Protein AF-A0A061RAR8-F1 (afdb_monomer)

Radius of gyration: 24.29 Å; Cα contacts (8 Å, |Δi|>4): 239; chains: 1; bounding box: 62×49×56 Å

Nearest PDB structures (foldseek):
  2po5-assembly1_B  TM=9.443E-01  e=1.224E-14  Homo sapiens
  7ctc-assembly1_D  TM=9.453E-01  e=2.659E-14  Homo sapiens
  3aqi-assembly1_B  TM=9.431E-01  e=3.674E-14  Homo sapiens
  4klc-assembly1_B  TM=9.444E-01  e=5.075E-14  Homo sapiens
  2po7-assembly1_B  TM=9.442E-01  e=8.512E-14  Homo sapiens

InterPro domains:
  IPR001015 Ferrochelatase [PF00762] (1-152)
  IPR001015 Ferrochelatase [PTHR11108] (1-175)
  IPR001015 Ferrochelatase [TIGR00109] (1-153)
  IPR019772 Ferrochelatase, active site [PS00534] (20-39)
  IPR033644 Ferrochelatase, C-terminal [cd00419] (1-137)

Mean predicted aligned error: 13.71 Å

Secondary structure (DSSP, 8-state):
-HHHHHHHHTTSSSGGG-EEEEEEE--BHHHHHTT--THHHHHHHHHHHHHHHHHHTT----EEEEEE---SSS-B-SSBHHHHHHHHHHTT--EEEEEE-S-SS--HIIIIIIIIIIHHHHHHTT--EEEEPPP-TT-HHHHHHHHHHHHHHHHHHHHHHTTTT-SS----HHHHHHH--TTS-SPPPS--S----SS-HHHHHHHHHHHHHHHHHHHHHHHHHS--HHHHS--

Sequence (235 aa):
MADLIEKELRKFAVPEHVELFFSAHGVPKSYVDQAGDPYKEEMESCVELIMDEVRRRGIQNHHTLAYQSRVGPVEWLKPYTDDSIRQLGATGTKSLLAIPISFVSEHIETLEEIDCEYRELAEESGITNWGRVPALNTNPVFIDDLAQAVIDALPYVGTIAISERSLVPMGDIESLMETYDRERLALPSPYNDGWKWGWTKSAELWNGRIAMVAIMVILTLEVITGQGALNSLRL

Solvent-accessible surface area (backbone atoms only — not comparable to full-atom values): 13607 Å² total; per-residue (Å²): 110,51,69,49,48,55,59,51,42,66,72,46,96,59,48,79,66,29,37,40,35,36,39,27,73,44,49,55,36,58,44,43,78,72,69,63,47,59,64,65,63,53,50,54,50,52,53,49,58,42,48,51,54,34,42,75,74,72,49,83,52,56,72,47,75,25,20,30,90,81,72,81,93,66,65,54,42,75,51,39,38,71,63,48,42,42,50,41,18,73,75,63,42,42,28,41,36,37,33,62,67,70,51,55,53,80,47,67,65,52,67,41,45,46,64,42,55,48,42,52,50,25,46,77,28,56,23,78,39,80,48,66,40,77,45,55,62,85,39,65,69,60,54,50,49,53,54,48,54,52,60,70,42,44,69,59,52,56,60,58,44,69,59,92,69,53,92,64,81,86,71,57,64,67,61,57,52,67,66,60,53,84,86,59,89,58,82,75,65,94,64,79,66,69,91,48,92,64,101,39,75,58,31,53,52,52,51,50,50,53,50,52,52,51,50,52,50,51,55,51,48,24,69,74,67,72,52,55,68,73,74,72,56,84,123

Structure (mmCIF, N/CA/C/O backbone):
data_AF-A0A061RAR8-F1
#
_entry.id   AF-A0A061RAR8-F1
#
loop_
_atom_site.group_PDB
_atom_site.id
_atom_site.type_symbol
_atom_site.label_atom_id
_atom_site.label_alt_id
_atom_site.label_comp_id
_atom_site.label_asym_id
_atom_site.label_entity_id
_atom_site.label_seq_id
_atom_site.pdbx_PDB_ins_code
_atom_site.Cartn_x
_atom_site.Cartn_y
_atom_site.Cartn_z
_atom_site.occupancy
_atom_site.B_iso_or_equiv
_atom_site.auth_seq_id
_atom_site.auth_comp_id
_atom_site.auth_asym_id
_atom_site.auth_atom_id
_atom_site.pdbx_PDB_model_num
ATOM 1 N N . MET A 1 1 ? -2.510 -6.846 -7.727 1.00 95.44 1 MET A N 1
ATOM 2 C CA . MET A 1 1 ? -2.837 -6.218 -6.420 1.00 95.44 1 MET A CA 1
ATOM 3 C C . MET A 1 1 ? -4.268 -6.513 -5.965 1.00 95.44 1 MET A C 1
ATOM 5 O O . MET A 1 1 ? -4.427 -7.020 -4.862 1.00 95.44 1 MET A O 1
ATOM 9 N N . ALA A 1 2 ? -5.298 -6.272 -6.788 1.00 97.56 2 ALA A N 1
ATOM 10 C CA . ALA A 1 2 ? -6.700 -6.508 -6.405 1.00 97.56 2 ALA A CA 1
ATOM 11 C C . ALA A 1 2 ? -6.990 -7.927 -5.867 1.00 97.56 2 ALA A C 1
ATOM 13 O O . ALA A 1 2 ? -7.689 -8.060 -4.868 1.00 97.56 2 ALA A O 1
ATOM 14 N N . ASP A 1 3 ? -6.383 -8.973 -6.446 1.00 97.38 3 ASP A N 1
ATOM 15 C CA . ASP A 1 3 ? -6.504 -10.350 -5.930 1.00 97.38 3 ASP A CA 1
ATOM 16 C C . ASP A 1 3 ? -6.008 -10.495 -4.485 1.00 97.38 3 ASP A C 1
ATOM 18 O O . ASP A 1 3 ? -6.604 -11.211 -3.680 1.00 97.38 3 ASP A O 1
ATOM 22 N N . LEU A 1 4 ? -4.903 -9.821 -4.149 1.00 98.19 4 LEU A N 1
ATOM 23 C CA . LEU A 1 4 ? -4.319 -9.868 -2.811 1.00 98.19 4 LEU A CA 1
ATOM 24 C C . LEU A 1 4 ? -5.187 -9.090 -1.820 1.00 98.19 4 LEU A C 1
ATOM 26 O O . LEU A 1 4 ? -5.434 -9.591 -0.726 1.00 98.19 4 LEU A O 1
ATOM 30 N N . ILE A 1 5 ? -5.705 -7.925 -2.226 1.00 98.50 5 ILE A N 1
ATOM 31 C CA . ILE A 1 5 ? -6.667 -7.149 -1.431 1.00 98.50 5 ILE A CA 1
ATOM 32 C C . ILE A 1 5 ? -7.884 -8.013 -1.107 1.00 98.50 5 ILE A C 1
ATOM 34 O O . ILE A 1 5 ? -8.209 -8.195 0.060 1.00 98.50 5 ILE A O 1
ATOM 38 N N . GLU A 1 6 ? -8.522 -8.605 -2.117 1.00 98.19 6 GLU A N 1
ATOM 39 C CA . GLU A 1 6 ? -9.707 -9.444 -1.929 1.00 98.19 6 GLU A CA 1
ATOM 40 C C . GLU A 1 6 ? -9.429 -10.646 -1.014 1.00 98.19 6 GLU A C 1
ATOM 42 O O . GLU A 1 6 ? -10.232 -10.967 -0.131 1.00 98.19 6 GLU A O 1
ATOM 47 N N . LYS A 1 7 ? -8.281 -11.306 -1.195 1.00 98.19 7 LYS A N 1
ATOM 48 C CA . LYS A 1 7 ? -7.869 -12.449 -0.374 1.00 98.19 7 LYS A CA 1
ATOM 49 C C . LYS A 1 7 ? -7.709 -12.074 1.099 1.00 98.19 7 LYS A C 1
ATOM 51 O O . LYS A 1 7 ? -8.167 -12.822 1.962 1.00 98.19 7 LYS A O 1
ATOM 56 N N . GLU A 1 8 ? -7.040 -10.963 1.389 1.00 98.50 8 GLU A N 1
ATOM 57 C CA . GLU A 1 8 ? -6.784 -10.523 2.764 1.00 98.50 8 GLU A CA 1
ATOM 58 C C . GLU A 1 8 ? -8.035 -9.922 3.411 1.00 98.50 8 GLU A C 1
ATOM 60 O O . GLU A 1 8 ? -8.325 -10.200 4.573 1.00 98.50 8 GLU A O 1
ATOM 65 N N . LEU A 1 9 ? -8.849 -9.206 2.635 1.00 98.19 9 LEU A N 1
ATOM 66 C CA . LEU A 1 9 ? -10.117 -8.636 3.080 1.00 98.19 9 LEU A CA 1
ATOM 67 C C . LEU A 1 9 ? -11.092 -9.714 3.586 1.00 98.19 9 LEU A C 1
ATOM 69 O O . LEU A 1 9 ? -11.745 -9.534 4.612 1.00 98.19 9 LEU A O 1
ATOM 73 N N . ARG A 1 10 ? -11.132 -10.883 2.931 1.00 97.50 10 ARG A N 1
ATOM 74 C CA . ARG A 1 10 ? -11.960 -12.037 3.340 1.00 97.50 10 ARG A CA 1
ATOM 75 C C . ARG A 1 10 ? -11.572 -12.645 4.693 1.00 97.50 10 ARG A C 1
ATOM 77 O O . ARG A 1 10 ? -12.331 -13.458 5.216 1.00 97.50 10 ARG A O 1
ATOM 84 N N . LYS A 1 11 ? -10.408 -12.299 5.255 1.00 98.06 11 LYS A N 1
ATOM 85 C CA . LYS A 1 11 ? -9.992 -12.767 6.589 1.00 98.06 11 LYS A CA 1
ATOM 86 C C . LYS A 1 11 ? -10.661 -11.987 7.722 1.00 98.06 11 LYS A C 1
ATOM 88 O O . LYS A 1 11 ? -10.662 -12.462 8.855 1.00 98.06 11 LYS A O 1
ATOM 93 N N . PHE A 1 12 ? -11.226 -10.814 7.435 1.00 98.19 12 PHE A N 1
ATOM 94 C CA . PHE A 1 12 ? -11.965 -10.029 8.418 1.00 98.19 12 PHE A CA 1
ATOM 95 C C . PHE A 1 12 ? -13.356 -10.624 8.655 1.00 98.19 12 PHE A C 1
ATOM 97 O O . PHE A 1 12 ? -13.987 -11.151 7.744 1.00 98.19 12 PHE A O 1
ATOM 104 N N . ALA A 1 13 ? -13.859 -10.504 9.886 1.00 96.94 13 ALA A N 1
ATOM 105 C CA . ALA A 1 13 ? -15.188 -11.002 10.245 1.00 96.94 13 ALA A CA 1
ATOM 106 C C . ALA A 1 13 ? -16.329 -10.220 9.568 1.00 96.94 13 ALA A C 1
ATOM 108 O O . ALA A 1 13 ? -17.380 -10.792 9.294 1.00 96.94 13 ALA A O 1
ATOM 109 N N . VAL A 1 14 ? -16.113 -8.925 9.309 1.00 96.44 14 VAL A N 1
ATOM 110 C CA . VAL A 1 14 ? -17.065 -8.021 8.641 1.00 96.44 14 VAL A CA 1
ATOM 111 C C . VAL A 1 14 ? -16.322 -7.270 7.525 1.00 96.44 14 VAL A C 1
ATOM 113 O O . VAL A 1 14 ? -15.923 -6.118 7.728 1.00 96.44 14 VAL A O 1
ATOM 116 N N . PRO A 1 15 ? -16.027 -7.938 6.390 1.00 96.88 15 PRO A N 1
ATOM 117 C CA . PRO A 1 15 ? -15.224 -7.385 5.296 1.00 96.88 15 PRO A CA 1
ATOM 118 C C . PRO A 1 15 ? -15.719 -6.035 4.767 1.00 96.88 15 PRO A C 1
ATOM 120 O O . PRO A 1 15 ? -14.915 -5.177 4.433 1.00 96.88 15 PRO A O 1
ATOM 123 N N . GLU A 1 16 ? -17.028 -5.811 4.728 1.00 96.00 16 GLU A N 1
ATOM 124 C CA . GLU A 1 16 ? -17.681 -4.607 4.205 1.00 96.00 16 GLU A CA 1
ATOM 125 C C . GLU A 1 16 ? -17.406 -3.327 5.014 1.00 96.00 16 GLU A C 1
ATOM 127 O O . GLU A 1 16 ? -17.602 -2.228 4.504 1.00 96.00 16 GLU A O 1
ATOM 132 N N . HIS A 1 17 ? -16.948 -3.452 6.265 1.00 95.75 17 HIS A N 1
ATOM 133 C CA . HIS A 1 17 ? -16.648 -2.321 7.155 1.00 95.75 17 HIS A CA 1
ATOM 134 C C . HIS A 1 17 ? -15.144 -2.041 7.297 1.00 95.75 17 HIS A C 1
ATOM 136 O O . HIS A 1 17 ? -14.737 -1.273 8.169 1.00 95.75 17 HIS A O 1
ATOM 142 N N . VAL A 1 18 ? -14.305 -2.700 6.498 1.00 98.62 18 VAL A N 1
ATOM 143 C CA . VAL A 1 18 ? -12.849 -2.526 6.543 1.00 98.62 18 VAL A CA 1
ATOM 144 C C . VAL A 1 18 ? -12.440 -1.304 5.724 1.00 98.62 18 VAL A C 1
ATOM 146 O O . VAL A 1 18 ? -12.845 -1.169 4.571 1.00 98.62 18 VAL A O 1
ATOM 149 N N . GLU A 1 19 ? -11.602 -0.444 6.295 1.00 98.62 19 GLU A N 1
ATOM 150 C CA . GLU A 1 19 ? -10.934 0.633 5.563 1.00 98.62 19 GLU A CA 1
ATOM 151 C C . GLU A 1 19 ? -9.752 0.064 4.766 1.00 98.62 19 GLU A C 1
ATOM 153 O O . GLU A 1 19 ? -8.873 -0.592 5.338 1.00 98.62 19 GLU A O 1
ATOM 158 N N . LEU A 1 20 ? -9.716 0.308 3.452 1.00 98.81 20 LEU A N 1
ATOM 159 C CA . LEU A 1 20 ? -8.573 -0.037 2.604 1.00 98.81 20 LEU A CA 1
ATOM 160 C C . LEU A 1 20 ? -7.540 1.091 2.665 1.00 98.81 20 LEU A C 1
ATOM 162 O O . LEU A 1 20 ? -7.715 2.152 2.070 1.00 98.81 20 LEU A O 1
ATOM 166 N N . PHE A 1 21 ? -6.455 0.870 3.393 1.00 98.81 21 PHE A N 1
ATOM 167 C CA . PHE A 1 21 ? -5.475 1.907 3.686 1.00 98.81 21 PHE A CA 1
ATOM 168 C C . PHE A 1 21 ? -4.203 1.727 2.853 1.00 98.81 21 PHE A C 1
ATOM 170 O O . PHE A 1 21 ? -3.328 0.931 3.191 1.00 98.81 21 PHE A O 1
ATOM 177 N N . PHE A 1 22 ? -4.088 2.460 1.752 1.00 98.81 22 PHE A N 1
ATOM 178 C CA . PHE A 1 22 ? -2.898 2.469 0.908 1.00 98.81 22 PHE A CA 1
ATOM 179 C C . PHE A 1 22 ? -1.793 3.305 1.558 1.00 98.81 22 PHE A C 1
ATOM 181 O O . PHE A 1 22 ? -1.973 4.498 1.801 1.00 98.81 22 PHE A O 1
ATOM 188 N N . SER A 1 23 ? -0.641 2.679 1.802 1.00 98.19 23 SER A N 1
ATOM 189 C CA . SER A 1 23 ? 0.555 3.340 2.326 1.00 98.19 23 SER A CA 1
ATOM 190 C C . SER A 1 23 ? 1.641 3.367 1.253 1.00 98.19 23 SER A C 1
ATOM 192 O O . SER A 1 23 ? 2.076 2.316 0.766 1.00 98.19 23 SER A O 1
ATOM 194 N N . ALA A 1 24 ? 2.048 4.571 0.858 1.00 98.06 24 ALA A N 1
ATOM 195 C CA . ALA A 1 24 ? 3.127 4.822 -0.092 1.00 98.06 24 ALA A CA 1
ATOM 196 C C . ALA A 1 24 ? 4.283 5.547 0.606 1.00 98.06 24 ALA A C 1
ATOM 198 O O . ALA A 1 24 ? 4.050 6.387 1.468 1.00 98.06 24 ALA A O 1
ATOM 199 N N . HIS A 1 25 ? 5.533 5.280 0.242 1.00 97.44 25 HIS A N 1
ATOM 200 C CA . HIS A 1 25 ? 6.663 6.022 0.803 1.00 97.44 25 HIS A CA 1
ATOM 201 C C . HIS A 1 25 ? 6.554 7.516 0.466 1.00 97.44 25 HIS A C 1
ATOM 203 O O . HIS A 1 25 ? 6.312 7.907 -0.675 1.00 97.44 25 HIS A O 1
ATOM 209 N N . GLY A 1 26 ? 6.715 8.382 1.462 1.00 95.25 26 GLY A N 1
ATOM 210 C CA . GLY A 1 26 ? 6.647 9.819 1.241 1.00 95.25 26 GLY A CA 1
ATOM 211 C C . GLY A 1 26 ? 7.813 10.338 0.401 1.00 95.25 26 GLY A C 1
ATOM 212 O O . GLY A 1 26 ? 8.874 9.733 0.301 1.00 95.25 26 GLY A O 1
ATOM 213 N N . VAL A 1 27 ? 7.648 11.518 -0.181 1.00 94.94 27 VAL A N 1
ATOM 214 C CA . VAL A 1 27 ? 8.762 12.279 -0.759 1.00 94.94 27 VAL A CA 1
ATOM 215 C C . VAL A 1 27 ? 8.732 13.700 -0.206 1.00 94.94 27 VAL A C 1
ATOM 217 O O . VAL A 1 27 ? 7.652 14.186 0.159 1.00 94.94 27 VAL A O 1
ATOM 220 N N . PRO A 1 28 ? 9.878 14.399 -0.118 1.00 94.69 28 PRO A N 1
ATOM 221 C CA . PRO A 1 28 ? 9.885 15.820 0.195 1.00 94.69 28 PRO A CA 1
ATOM 222 C C . PRO A 1 28 ? 8.947 16.583 -0.742 1.00 94.69 28 PRO A C 1
ATOM 224 O O . PRO A 1 28 ? 8.996 16.419 -1.962 1.00 94.69 28 PRO A O 1
ATOM 227 N N . LYS A 1 29 ? 8.111 17.461 -0.183 1.00 92.75 29 LYS A N 1
ATOM 228 C CA . LYS A 1 29 ? 7.110 18.217 -0.951 1.00 92.75 29 LYS A CA 1
ATOM 229 C C . LYS A 1 29 ? 7.739 19.048 -2.074 1.00 92.75 29 LYS A C 1
ATOM 231 O O . LYS A 1 29 ? 7.136 19.230 -3.127 1.00 92.75 29 LYS A O 1
ATOM 236 N N . SER A 1 30 ? 8.969 19.518 -1.872 1.00 89.69 30 SER A N 1
ATOM 237 C CA . SER A 1 30 ? 9.720 20.268 -2.879 1.00 89.69 30 SER A CA 1
ATOM 238 C C . SER A 1 30 ? 10.012 19.468 -4.151 1.00 89.69 30 SER A C 1
ATOM 240 O O . SER A 1 30 ? 10.124 20.080 -5.210 1.00 89.69 30 SER A O 1
ATOM 242 N N . TYR A 1 31 ? 10.114 18.136 -4.092 1.00 89.31 31 TYR A N 1
ATOM 243 C CA . TYR A 1 31 ? 10.366 17.319 -5.286 1.00 89.31 31 TYR A CA 1
ATOM 244 C C . TYR A 1 31 ? 9.163 17.361 -6.229 1.00 89.31 31 TYR A C 1
ATOM 246 O O . TYR A 1 31 ? 9.317 17.590 -7.424 1.00 89.31 31 TYR A O 1
ATOM 254 N N . VAL A 1 32 ? 7.958 17.275 -5.672 1.00 88.69 32 VAL A N 1
ATOM 255 C CA . VAL A 1 32 ? 6.720 17.382 -6.448 1.00 88.69 32 VAL A CA 1
ATOM 256 C C . VAL A 1 32 ? 6.507 18.824 -6.918 1.00 88.69 32 VAL A C 1
ATOM 258 O O . VAL A 1 32 ? 6.423 19.085 -8.114 1.00 88.69 32 VAL A O 1
ATOM 261 N N . ASP A 1 33 ? 6.495 19.789 -5.994 1.00 85.00 33 ASP A N 1
ATOM 262 C CA . ASP A 1 33 ? 6.077 21.161 -6.311 1.00 85.00 33 ASP A CA 1
ATOM 263 C C . ASP A 1 33 ? 7.096 21.944 -7.158 1.00 85.00 33 ASP A C 1
ATOM 265 O O . ASP A 1 33 ? 6.711 22.800 -7.953 1.00 85.00 33 ASP A O 1
ATOM 269 N N . GLN A 1 34 ? 8.398 21.728 -6.933 1.00 80.94 34 GLN A N 1
ATOM 270 C CA . GLN A 1 34 ? 9.462 22.548 -7.534 1.00 80.94 34 GLN A CA 1
ATOM 271 C C . GLN A 1 34 ? 10.218 21.802 -8.628 1.00 80.94 34 GLN A C 1
ATOM 273 O O . GLN A 1 34 ? 10.589 22.416 -9.627 1.00 80.94 34 GLN A O 1
ATOM 278 N N . ALA A 1 35 ? 10.468 20.503 -8.436 1.00 77.06 35 ALA A N 1
ATOM 279 C CA . ALA A 1 35 ? 11.181 19.688 -9.416 1.00 77.06 35 ALA A CA 1
ATOM 280 C C . ALA A 1 35 ? 10.244 18.997 -10.423 1.00 77.06 35 ALA A C 1
ATOM 282 O O . ALA A 1 35 ? 10.733 18.490 -11.430 1.00 77.06 35 ALA A O 1
ATOM 283 N N . GLY A 1 36 ? 8.923 19.035 -10.198 1.00 85.75 36 GLY A N 1
ATOM 284 C CA . GLY A 1 36 ? 7.932 18.456 -11.106 1.00 85.75 36 GLY A CA 1
ATOM 285 C C . GLY A 1 36 ? 7.934 16.929 -11.104 1.00 85.75 36 GLY A C 1
ATOM 286 O O . GLY A 1 36 ? 7.680 16.321 -12.140 1.00 85.75 36 GLY A O 1
ATOM 287 N N . ASP A 1 37 ? 8.275 16.315 -9.970 1.00 90.69 37 ASP A N 1
ATOM 288 C CA . ASP A 1 37 ? 8.275 14.862 -9.815 1.00 90.69 37 ASP A CA 1
ATOM 289 C C . ASP A 1 37 ? 6.842 14.296 -9.969 1.00 90.69 37 ASP A C 1
ATOM 291 O O . ASP A 1 37 ? 5.947 14.712 -9.220 1.00 90.69 37 ASP A O 1
ATOM 295 N N . PRO A 1 38 ? 6.597 13.362 -10.914 1.00 92.06 38 PRO A N 1
ATOM 296 C CA . PRO A 1 38 ? 5.264 12.825 -11.192 1.00 92.06 38 PRO A CA 1
ATOM 297 C C . PRO A 1 38 ? 4.774 11.826 -10.134 1.00 92.06 38 PRO A C 1
ATOM 299 O O . PRO A 1 38 ? 3.619 11.402 -10.193 1.00 92.06 38 PRO A O 1
ATOM 302 N N . TYR A 1 39 ? 5.609 11.461 -9.152 1.00 92.62 39 TYR A N 1
ATOM 303 C CA . TYR A 1 39 ? 5.341 10.399 -8.179 1.00 92.62 39 TYR A CA 1
ATOM 304 C C . TYR A 1 39 ? 3.952 10.474 -7.540 1.00 92.62 39 TYR A C 1
ATOM 306 O O . TYR A 1 39 ? 3.261 9.464 -7.423 1.00 92.62 39 TYR A O 1
ATOM 314 N N . LYS A 1 40 ? 3.516 11.676 -7.140 1.00 93.81 40 LYS A N 1
ATOM 315 C CA . LYS A 1 40 ? 2.199 11.867 -6.518 1.00 93.81 40 LYS A CA 1
ATOM 316 C C . LYS A 1 40 ? 1.069 11.458 -7.468 1.00 93.81 40 LYS A C 1
ATOM 318 O O . LYS A 1 40 ? 0.192 10.695 -7.072 1.00 93.81 40 LYS A O 1
ATOM 323 N N . GLU A 1 41 ? 1.099 11.975 -8.693 1.00 93.69 41 GLU A N 1
ATOM 324 C CA . GLU A 1 41 ? 0.052 11.757 -9.696 1.00 93.69 41 GLU A CA 1
ATOM 325 C C . GLU A 1 41 ? 0.017 10.293 -10.148 1.00 93.69 41 GLU A C 1
ATOM 327 O O . GLU A 1 41 ? -1.060 9.707 -10.282 1.00 93.69 41 GLU A O 1
ATOM 332 N N . GLU A 1 42 ? 1.188 9.674 -10.323 1.00 95.75 42 GLU A N 1
ATOM 333 C CA . GLU A 1 42 ? 1.307 8.254 -10.665 1.00 95.75 42 GLU A CA 1
ATOM 334 C C . GLU A 1 42 ? 0.788 7.353 -9.541 1.00 95.75 42 GLU A C 1
ATOM 336 O O . GLU A 1 42 ? 0.090 6.374 -9.812 1.00 95.75 42 GLU A O 1
ATOM 341 N N . MET A 1 43 ? 1.059 7.699 -8.278 1.00 96.94 43 MET A N 1
ATOM 342 C CA . MET A 1 43 ? 0.572 6.927 -7.137 1.00 96.94 43 MET A CA 1
ATOM 343 C C . MET A 1 43 ? -0.949 7.026 -6.987 1.00 96.94 43 MET A C 1
ATOM 345 O O . MET A 1 43 ? -1.616 6.005 -6.825 1.00 96.94 43 MET A O 1
ATOM 349 N N . GLU A 1 44 ? -1.510 8.234 -7.097 1.00 97.31 44 GLU A N 1
ATOM 350 C CA . GLU A 1 44 ? -2.963 8.453 -7.077 1.00 97.31 44 GLU A CA 1
ATOM 351 C C . GLU A 1 44 ? -3.652 7.705 -8.230 1.00 97.31 44 GLU A C 1
ATOM 353 O O . GLU A 1 44 ? -4.662 7.032 -8.018 1.00 97.31 44 GLU A O 1
ATOM 358 N N . SER A 1 45 ? -3.060 7.737 -9.429 1.00 98.00 45 SER A N 1
ATOM 359 C CA . SER A 1 45 ? -3.567 7.004 -10.596 1.00 98.00 45 SER A CA 1
ATOM 360 C C . SER A 1 45 ? -3.500 5.486 -10.402 1.00 98.00 45 SER A C 1
ATOM 362 O O . SER A 1 45 ? -4.452 4.778 -10.727 1.00 98.00 45 SER A O 1
ATOM 364 N N . CYS A 1 46 ? -2.399 4.971 -9.847 1.00 97.75 46 CYS A N 1
ATOM 365 C CA . CYS A 1 46 ? -2.224 3.547 -9.562 1.00 97.75 46 CYS A CA 1
ATOM 366 C C . CYS A 1 46 ? -3.268 3.041 -8.556 1.00 97.75 46 CYS A C 1
ATOM 368 O O . CYS A 1 46 ? -3.922 2.023 -8.799 1.00 97.75 46 CYS A O 1
ATOM 370 N N . VAL A 1 47 ? -3.468 3.777 -7.456 1.00 98.50 47 VAL A N 1
ATOM 371 C CA . VAL A 1 47 ? -4.487 3.452 -6.448 1.00 98.50 47 VAL A CA 1
ATOM 372 C C . VAL A 1 47 ? -5.874 3.437 -7.072 1.00 98.50 47 VAL A C 1
ATOM 374 O O . VAL A 1 47 ? -6.629 2.494 -6.831 1.00 98.50 47 VAL A O 1
ATOM 377 N N . GLU A 1 48 ? -6.201 4.418 -7.914 1.00 98.25 48 GLU A N 1
ATOM 378 C CA . GLU A 1 48 ? -7.540 4.477 -8.490 1.00 98.25 48 GLU A CA 1
ATOM 379 C C . GLU A 1 48 ? -7.798 3.355 -9.511 1.00 98.25 48 GLU A C 1
ATOM 381 O O . GLU A 1 48 ? -8.862 2.739 -9.494 1.00 98.25 48 GLU A O 1
ATOM 386 N N . LEU A 1 49 ? -6.798 2.969 -10.314 1.00 98.38 49 LEU A N 1
ATOM 387 C CA . LEU A 1 49 ? -6.897 1.796 -11.196 1.00 98.38 49 LEU A CA 1
ATOM 388 C C . LEU A 1 49 ? -7.106 0.489 -10.412 1.00 98.38 49 LEU A C 1
ATOM 390 O O . LEU A 1 49 ? -7.863 -0.391 -10.836 1.00 98.38 49 LEU A O 1
ATOM 394 N N . ILE A 1 50 ? -6.454 0.353 -9.255 1.00 98.31 50 ILE A N 1
ATOM 395 C CA . ILE A 1 50 ? -6.649 -0.798 -8.367 1.00 98.31 50 ILE A CA 1
ATOM 396 C C . ILE A 1 50 ? -8.059 -0.778 -7.778 1.00 98.31 50 ILE A C 1
ATOM 398 O O . ILE A 1 50 ? -8.730 -1.812 -7.770 1.00 98.31 50 ILE A O 1
ATOM 402 N N . MET A 1 51 ? -8.517 0.379 -7.304 1.00 98.56 51 MET A N 1
ATOM 403 C CA . MET A 1 51 ? -9.844 0.526 -6.716 1.00 98.56 51 MET A CA 1
ATOM 404 C C . MET A 1 51 ? -10.962 0.340 -7.743 1.00 98.56 51 MET A C 1
ATOM 406 O O . MET A 1 51 ? -11.986 -0.252 -7.405 1.00 98.56 51 MET A O 1
ATOM 410 N N . ASP A 1 52 ? -10.765 0.732 -9.000 1.00 98.44 52 ASP A N 1
ATOM 411 C CA . ASP A 1 52 ? -11.673 0.410 -10.102 1.00 98.44 52 ASP A CA 1
ATOM 412 C C . ASP A 1 52 ? -11.829 -1.102 -10.293 1.00 98.44 52 ASP A C 1
ATOM 414 O O . ASP A 1 52 ? -12.952 -1.606 -10.386 1.00 98.44 52 ASP A O 1
ATOM 418 N N . GLU A 1 53 ? -10.724 -1.850 -10.306 1.00 98.12 53 GLU A N 1
ATOM 419 C CA . GLU A 1 53 ? -10.762 -3.315 -10.379 1.00 98.12 53 GLU A CA 1
ATOM 420 C C . GLU A 1 53 ? -11.453 -3.930 -9.151 1.00 98.12 53 GLU A C 1
ATOM 422 O O . GLU A 1 53 ? -12.306 -4.808 -9.295 1.00 98.12 53 GLU A O 1
ATOM 427 N N . VAL A 1 54 ? -11.153 -3.441 -7.945 1.00 98.19 54 VAL A N 1
ATOM 428 C CA . VAL A 1 54 ? -11.800 -3.884 -6.696 1.00 98.19 54 VAL A CA 1
ATOM 429 C C . VAL A 1 54 ? -13.315 -3.622 -6.743 1.00 98.19 54 VAL A C 1
ATOM 431 O O . VAL A 1 54 ? -14.111 -4.520 -6.448 1.00 98.19 54 VAL A O 1
ATOM 434 N N . ARG A 1 55 ? -13.740 -2.443 -7.219 1.00 98.25 55 ARG A N 1
ATOM 435 C CA . ARG A 1 55 ? -15.158 -2.091 -7.405 1.00 98.25 55 ARG A CA 1
ATOM 436 C C . ARG A 1 55 ? -15.841 -2.974 -8.446 1.00 98.25 55 ARG A C 1
ATOM 438 O O . ARG A 1 55 ? -16.966 -3.416 -8.202 1.00 98.25 55 ARG A O 1
ATOM 445 N N . ARG A 1 56 ? -15.172 -3.300 -9.562 1.00 98.25 56 ARG A N 1
ATOM 446 C CA . ARG A 1 56 ? -15.698 -4.231 -10.583 1.00 98.25 56 ARG A CA 1
ATOM 447 C C . ARG A 1 56 ? -15.965 -5.633 -10.035 1.00 98.25 56 ARG A C 1
ATOM 449 O O . ARG A 1 56 ? -16.845 -6.319 -10.550 1.00 98.25 56 ARG A O 1
ATOM 456 N N . ARG A 1 57 ? -15.266 -6.036 -8.972 1.00 97.19 57 ARG A N 1
ATOM 457 C CA . ARG A 1 57 ? -15.480 -7.310 -8.261 1.00 97.19 57 ARG A CA 1
ATOM 458 C C . ARG A 1 57 ? -16.595 -7.256 -7.212 1.00 97.19 57 ARG A C 1
ATOM 460 O O . ARG A 1 57 ? -16.842 -8.249 -6.534 1.00 97.19 57 ARG A O 1
ATOM 467 N N . GLY A 1 58 ? -17.283 -6.121 -7.078 1.00 97.38 58 GLY A N 1
ATOM 468 C CA . GLY A 1 58 ? -18.385 -5.939 -6.132 1.00 97.38 58 GLY A CA 1
ATOM 469 C C . GLY A 1 58 ? -17.952 -5.527 -4.722 1.00 97.38 58 GLY A C 1
ATOM 470 O O . GLY A 1 58 ? -18.787 -5.505 -3.822 1.00 97.38 58 GLY A O 1
ATOM 471 N N . ILE A 1 59 ? -16.681 -5.171 -4.521 1.00 97.75 59 ILE A N 1
ATOM 472 C CA . ILE A 1 59 ? -16.152 -4.693 -3.239 1.00 97.75 59 ILE A CA 1
ATOM 473 C C . ILE A 1 59 ? -16.265 -3.163 -3.219 1.00 97.75 59 ILE A C 1
ATOM 475 O O . ILE A 1 59 ? -15.715 -2.490 -4.085 1.00 97.75 59 ILE A O 1
ATOM 479 N N . GLN A 1 60 ? -17.015 -2.611 -2.262 1.00 96.75 60 GLN A N 1
ATOM 480 C CA . GLN A 1 60 ? -17.365 -1.178 -2.198 1.00 96.75 60 GLN A CA 1
ATOM 481 C C . GLN A 1 60 ? -16.776 -0.476 -0.965 1.00 96.75 60 GLN A C 1
ATOM 483 O O . GLN A 1 60 ? -17.309 0.527 -0.498 1.00 96.75 60 GLN A O 1
ATOM 488 N N . ASN A 1 61 ? -15.697 -1.029 -0.414 1.00 98.12 61 ASN A N 1
ATOM 489 C CA . ASN A 1 61 ? -15.017 -0.483 0.751 1.00 98.12 61 ASN A CA 1
ATOM 490 C C . ASN A 1 61 ? -14.491 0.935 0.496 1.00 98.12 61 ASN A C 1
ATOM 492 O O . ASN A 1 61 ? -14.055 1.271 -0.610 1.00 98.12 61 ASN A O 1
ATOM 496 N N . HIS A 1 62 ? -14.493 1.743 1.554 1.00 97.94 62 HIS A N 1
ATOM 497 C CA . HIS A 1 62 ? -13.786 3.016 1.568 1.00 97.94 62 HIS A CA 1
ATOM 498 C C . HIS A 1 62 ? -12.274 2.786 1.484 1.00 97.94 62 HIS A C 1
ATOM 500 O O . HIS A 1 62 ? -11.769 1.724 1.866 1.00 97.94 62 HIS A O 1
ATOM 506 N N . HIS A 1 63 ? -11.571 3.772 0.931 1.00 98.50 63 HIS A N 1
ATOM 507 C CA . HIS A 1 63 ? -10.124 3.740 0.847 1.00 98.50 63 HIS A CA 1
ATOM 508 C C . HIS A 1 63 ? -9.505 5.091 1.195 1.00 98.50 63 HIS A C 1
ATOM 510 O O . HIS A 1 63 ? -10.081 6.146 0.919 1.00 98.50 63 HIS A O 1
ATOM 516 N N . THR A 1 64 ? -8.290 5.025 1.728 1.00 98.50 64 THR A N 1
ATOM 517 C CA . THR A 1 64 ? -7.439 6.167 2.057 1.00 98.50 64 THR A CA 1
ATOM 518 C C . THR A 1 64 ? -6.055 5.924 1.467 1.00 98.50 64 THR A C 1
ATOM 520 O O . THR A 1 64 ? -5.523 4.826 1.597 1.00 98.50 64 THR A O 1
ATOM 523 N N . LEU A 1 65 ? -5.460 6.939 0.836 1.00 98.69 65 LEU A N 1
ATOM 524 C CA . LEU A 1 65 ? -4.045 6.952 0.454 1.00 98.69 65 LEU A CA 1
ATOM 525 C C . LEU A 1 65 ? -3.291 7.899 1.386 1.00 98.69 65 LEU A C 1
ATOM 527 O O . LEU A 1 65 ? -3.671 9.064 1.509 1.00 98.69 65 LEU A O 1
ATOM 531 N N . ALA A 1 66 ? -2.223 7.407 2.009 1.00 98.44 66 ALA A N 1
ATOM 532 C CA . ALA A 1 66 ? -1.333 8.193 2.852 1.00 98.44 66 ALA A CA 1
ATOM 533 C C . ALA A 1 66 ? 0.144 7.877 2.588 1.00 98.44 66 ALA A C 1
ATOM 535 O O . ALA A 1 66 ? 0.491 6.871 1.962 1.00 98.44 66 ALA A O 1
ATOM 536 N N . TYR A 1 67 ? 1.003 8.781 3.056 1.00 98.12 67 TYR A N 1
ATOM 537 C CA . TYR A 1 67 ? 2.436 8.767 2.812 1.00 98.12 67 TYR A CA 1
ATOM 538 C C . TYR A 1 67 ? 3.233 8.536 4.104 1.00 98.12 67 TYR A C 1
ATOM 540 O O . TYR A 1 67 ? 3.075 9.273 5.084 1.00 98.12 67 TYR A O 1
ATOM 548 N N . GLN A 1 68 ? 4.095 7.519 4.086 1.00 95.06 68 GLN A N 1
ATOM 549 C CA . GLN A 1 68 ? 4.861 7.017 5.234 1.00 95.06 68 GLN A CA 1
ATOM 550 C C . GLN A 1 68 ? 6.332 7.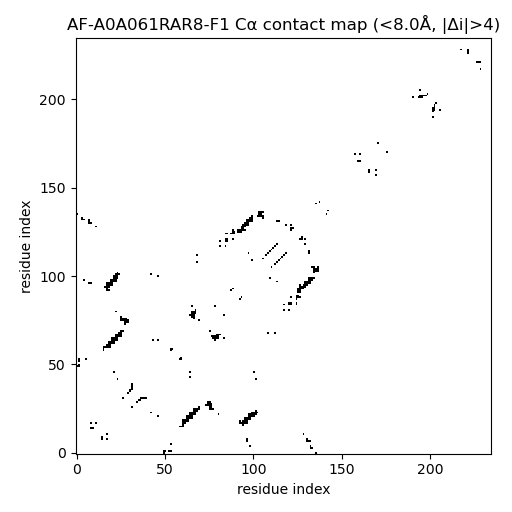473 5.233 1.00 95.06 68 GLN A C 1
ATOM 552 O O . GLN A 1 68 ? 6.766 8.199 4.333 1.00 95.06 68 GLN A O 1
ATOM 557 N N . SER A 1 69 ? 7.094 7.054 6.249 1.00 92.06 69 SER A N 1
ATOM 558 C CA . SER A 1 69 ? 8.561 7.154 6.316 1.00 92.06 69 SER A CA 1
ATOM 559 C C . SER A 1 69 ? 9.147 8.571 6.168 1.00 92.06 69 SER A C 1
ATOM 561 O O . SER A 1 69 ? 10.237 8.768 5.626 1.00 92.06 69 SER A O 1
ATOM 563 N N . ARG A 1 70 ? 8.448 9.600 6.671 1.00 91.69 70 ARG A N 1
ATOM 564 C CA . ARG A 1 70 ? 8.976 10.978 6.687 1.00 91.69 70 ARG A CA 1
ATOM 565 C C . ARG A 1 70 ? 10.186 11.098 7.619 1.00 91.69 70 ARG A C 1
ATOM 567 O O . ARG A 1 70 ? 10.125 10.698 8.780 1.00 91.69 70 ARG A O 1
ATOM 574 N N . VAL A 1 71 ? 11.261 11.731 7.147 1.00 88.38 71 VAL A N 1
ATOM 575 C CA . VAL A 1 71 ? 12.471 11.978 7.950 1.00 88.38 71 VAL A CA 1
ATOM 576 C C . VAL A 1 71 ? 12.936 13.431 7.895 1.00 88.38 71 VAL A C 1
ATOM 578 O O . VAL A 1 71 ? 12.848 14.117 6.874 1.00 88.38 71 VAL A O 1
ATOM 581 N N . GLY A 1 72 ? 13.490 13.899 9.012 1.00 91.06 72 GLY A N 1
ATOM 582 C CA . GLY A 1 72 ? 14.035 15.248 9.128 1.00 91.06 72 GLY A CA 1
ATOM 583 C C . GLY A 1 72 ? 12.971 16.356 9.192 1.00 91.06 72 GLY A C 1
ATOM 584 O O . GLY A 1 72 ? 11.777 16.086 9.285 1.00 91.06 72 GLY A O 1
ATOM 585 N N . PRO A 1 73 ? 13.403 17.628 9.188 1.00 90.44 73 PRO A N 1
ATOM 586 C CA . PRO A 1 73 ? 12.536 18.771 9.485 1.00 90.44 73 PRO A CA 1
ATOM 587 C C . PRO A 1 73 ? 11.814 19.359 8.261 1.00 90.44 73 PRO A C 1
ATOM 589 O O . PRO A 1 73 ? 11.105 20.354 8.398 1.00 90.44 73 PRO A O 1
ATOM 592 N N . VAL A 1 74 ? 12.045 18.822 7.060 1.00 92.56 74 VAL A N 1
ATOM 593 C CA . VAL A 1 74 ? 11.450 19.348 5.821 1.00 92.56 74 VAL A CA 1
ATOM 594 C C . VAL A 1 74 ? 9.979 18.954 5.710 1.00 92.56 74 VAL A C 1
ATOM 596 O O . VAL A 1 74 ? 9.541 18.004 6.351 1.00 92.56 74 VAL A O 1
ATOM 599 N N . GLU A 1 75 ? 9.198 19.673 4.904 1.00 93.81 75 GLU A N 1
ATOM 600 C CA . GLU A 1 75 ? 7.820 19.262 4.626 1.00 93.81 75 GLU A CA 1
ATOM 601 C C . GLU A 1 75 ? 7.800 18.101 3.625 1.00 93.81 75 GLU A C 1
ATOM 603 O O . GLU A 1 75 ? 8.453 18.149 2.579 1.00 93.81 75 GLU A O 1
ATOM 608 N N . TRP A 1 76 ? 7.024 17.071 3.950 1.00 96.94 76 TRP A N 1
ATOM 609 C CA . TRP A 1 76 ? 6.825 15.882 3.130 1.00 96.94 76 TRP A CA 1
ATOM 610 C C . TRP A 1 76 ? 5.430 15.883 2.511 1.00 96.94 76 TRP A C 1
ATOM 612 O O . TRP A 1 76 ? 4.543 16.643 2.915 1.00 96.94 76 TRP A O 1
ATOM 622 N N . LEU A 1 77 ? 5.245 15.031 1.508 1.00 95.06 77 LEU A N 1
ATOM 623 C CA . LEU A 1 77 ? 3.956 14.817 0.874 1.00 95.06 77 LEU A CA 1
ATOM 624 C C . LEU A 1 77 ? 2.914 14.321 1.895 1.00 95.06 77 LEU A C 1
ATOM 626 O O . LEU A 1 77 ? 3.212 13.511 2.769 1.00 95.06 77 LEU A O 1
ATOM 630 N N . LYS A 1 78 ? 1.699 14.860 1.790 1.00 96.00 78 LYS A N 1
ATOM 631 C CA . LYS A 1 78 ? 0.562 14.619 2.689 1.00 96.00 78 LYS A CA 1
ATOM 632 C C . LYS A 1 78 ? -0.568 13.917 1.926 1.00 96.00 78 LYS A C 1
ATOM 634 O O . LYS A 1 78 ? -0.664 14.126 0.716 1.00 96.00 78 LYS A O 1
ATOM 639 N N . PRO A 1 79 ? -1.458 13.180 2.615 1.00 97.69 79 PRO A N 1
ATOM 640 C CA . PRO A 1 79 ? -1.562 13.050 4.076 1.00 97.69 79 PRO A CA 1
ATOM 641 C C . PRO A 1 79 ? -0.526 12.085 4.666 1.00 97.69 79 PRO A C 1
ATOM 643 O O . PRO A 1 79 ? -0.055 11.193 3.975 1.00 97.69 79 PRO A O 1
ATOM 646 N N . TYR A 1 80 ? -0.146 12.275 5.932 1.00 97.81 80 TYR A N 1
ATOM 647 C CA . TYR A 1 80 ? 0.831 11.411 6.603 1.00 97.81 80 TYR A CA 1
ATOM 648 C C . TYR A 1 80 ? 0.165 10.148 7.147 1.00 97.81 80 TYR A C 1
ATOM 650 O O . TYR A 1 80 ? -0.956 10.225 7.661 1.00 97.81 80 TYR A O 1
ATOM 658 N N . THR A 1 81 ? 0.836 9.000 7.040 1.00 97.81 81 THR A N 1
ATOM 659 C CA . THR A 1 81 ? 0.271 7.706 7.455 1.00 97.81 81 THR A CA 1
ATOM 660 C C . THR A 1 81 ? -0.127 7.693 8.928 1.00 97.81 81 THR A C 1
ATOM 662 O O . THR A 1 81 ? -1.263 7.348 9.253 1.00 97.81 81 THR A O 1
ATOM 665 N N . ASP A 1 82 ? 0.749 8.162 9.813 1.00 97.06 82 ASP A N 1
ATOM 666 C CA . ASP A 1 82 ? 0.498 8.198 11.253 1.00 97.06 82 ASP A CA 1
ATOM 667 C C . ASP A 1 82 ? -0.680 9.114 11.633 1.00 97.06 82 ASP A C 1
ATOM 669 O O . ASP A 1 82 ? -1.554 8.732 12.415 1.00 97.06 82 ASP A O 1
ATOM 673 N N . ASP A 1 83 ? -0.755 10.306 11.041 1.00 98.19 83 ASP A N 1
ATOM 674 C CA . ASP A 1 83 ? -1.862 11.242 11.271 1.00 98.19 83 ASP A CA 1
ATOM 675 C C . ASP A 1 83 ? -3.195 10.701 10.726 1.00 98.19 83 ASP A C 1
ATOM 677 O O . ASP A 1 83 ? -4.239 10.851 11.368 1.00 98.19 83 ASP A O 1
ATOM 681 N N . SER A 1 84 ? -3.160 10.013 9.582 1.00 98.44 84 SER A N 1
ATOM 682 C CA . SER A 1 84 ? -4.348 9.418 8.957 1.00 98.44 84 SER A CA 1
ATOM 683 C C . SER A 1 84 ? -4.901 8.253 9.781 1.00 98.44 84 SER A C 1
ATOM 685 O O . SER A 1 84 ? -6.111 8.174 9.986 1.00 98.44 84 SER A O 1
ATOM 687 N N . ILE A 1 85 ? -4.032 7.392 10.325 1.00 98.56 85 ILE A N 1
ATOM 688 C CA . ILE A 1 85 ? -4.433 6.291 11.217 1.00 98.56 85 ILE A CA 1
ATOM 689 C C . ILE A 1 85 ? -5.124 6.838 12.474 1.00 98.56 85 ILE A C 1
ATOM 691 O O . ILE A 1 85 ? -6.215 6.379 12.828 1.00 98.56 85 ILE A O 1
ATOM 695 N N . ARG A 1 86 ? -4.550 7.870 13.111 1.00 98.50 86 ARG A N 1
ATOM 696 C CA . ARG A 1 86 ? -5.163 8.525 14.283 1.00 98.50 86 ARG A CA 1
ATOM 697 C C . ARG A 1 86 ? -6.531 9.112 13.952 1.00 98.50 86 ARG A C 1
ATOM 699 O O . ARG A 1 86 ? -7.478 8.954 14.724 1.00 98.50 86 ARG A O 1
ATOM 706 N N . GLN A 1 87 ? -6.647 9.777 12.802 1.00 98.44 87 GLN A N 1
ATOM 707 C CA . GLN A 1 87 ? -7.907 10.360 12.353 1.00 98.44 87 GLN A CA 1
ATOM 708 C C . GLN A 1 87 ? -8.973 9.285 12.106 1.00 98.44 87 GLN A C 1
ATOM 710 O O . GLN A 1 87 ? -10.101 9.448 12.567 1.00 98.44 87 GLN A O 1
ATOM 715 N N . LEU A 1 88 ? -8.622 8.185 11.436 1.00 98.38 88 LEU A N 1
ATOM 716 C CA . LEU A 1 88 ? -9.533 7.065 11.179 1.00 98.38 88 LEU A CA 1
ATOM 717 C C . LEU A 1 88 ? -10.018 6.409 12.477 1.00 98.38 88 LEU A C 1
ATOM 719 O O . LEU A 1 88 ? -11.207 6.107 12.612 1.00 98.38 88 LEU A O 1
ATOM 723 N N . GLY A 1 89 ? -9.125 6.227 13.450 1.00 97.88 89 GLY A N 1
ATOM 724 C CA . GLY A 1 89 ? -9.495 5.749 14.780 1.00 97.88 89 GLY A CA 1
ATOM 725 C C . GLY A 1 89 ? -10.470 6.696 15.491 1.00 97.88 89 GLY A C 1
ATOM 726 O O . GLY A 1 89 ? -11.513 6.265 15.996 1.00 97.88 89 GLY A O 1
ATOM 727 N N . ALA A 1 90 ? -10.199 8.005 15.439 1.00 97.69 90 ALA A N 1
ATOM 728 C CA . ALA A 1 90 ? -11.049 9.041 16.028 1.00 97.69 90 ALA A CA 1
ATOM 729 C C . ALA A 1 90 ? -12.439 9.148 15.370 1.00 97.69 90 ALA A C 1
ATOM 731 O O . ALA A 1 90 ? -13.413 9.470 16.054 1.00 97.69 90 ALA A O 1
ATOM 732 N N . THR A 1 91 ? -12.560 8.855 14.071 1.00 96.88 91 THR A N 1
ATOM 733 C CA . THR A 1 91 ? -13.854 8.803 13.362 1.00 96.88 91 THR A CA 1
ATOM 734 C C . THR A 1 91 ? -14.606 7.486 13.566 1.00 96.88 91 THR A C 1
ATOM 736 O O . THR A 1 91 ? -15.738 7.351 13.101 1.00 96.88 91 THR A O 1
ATOM 739 N N . GLY A 1 92 ? -14.032 6.536 14.312 1.00 97.00 92 GLY A N 1
ATOM 740 C CA . GLY A 1 92 ? -14.691 5.297 14.714 1.00 97.00 92 GLY A CA 1
ATOM 741 C C . GLY A 1 92 ? -14.370 4.081 13.846 1.00 97.00 92 GLY A C 1
ATOM 742 O O . GLY A 1 92 ? -15.007 3.044 14.036 1.00 97.00 92 GLY A O 1
ATOM 743 N N . THR A 1 93 ? -13.386 4.165 12.946 1.00 98.06 93 THR A N 1
ATOM 744 C CA . THR A 1 93 ? -12.909 3.014 12.161 1.00 98.06 93 THR A CA 1
ATOM 745 C C . THR A 1 93 ? -12.410 1.919 13.101 1.00 98.06 93 THR A C 1
ATOM 747 O O . THR A 1 93 ? -11.602 2.174 13.993 1.00 98.06 93 THR A O 1
ATOM 750 N N . LYS A 1 94 ? -12.911 0.689 12.931 1.00 98.06 94 LYS A N 1
ATOM 751 C CA . LYS A 1 94 ? -12.543 -0.470 13.771 1.00 98.06 94 LYS A CA 1
ATOM 752 C C . LYS A 1 94 ? -11.710 -1.517 13.057 1.00 98.06 94 LYS A C 1
ATOM 754 O O . LYS A 1 94 ? -11.088 -2.336 13.730 1.00 98.06 94 LYS A O 1
ATOM 759 N N . SER A 1 95 ? -11.705 -1.492 11.732 1.00 98.56 95 SER A N 1
ATOM 760 C CA . SER A 1 95 ? -11.021 -2.478 10.910 1.00 98.56 95 SER A CA 1
ATOM 761 C C . SER A 1 95 ? -10.265 -1.780 9.795 1.00 98.56 95 SER A C 1
ATOM 763 O O . SER A 1 95 ? -10.864 -0.999 9.060 1.00 98.56 95 SER A O 1
ATOM 765 N N . LEU A 1 96 ? -8.974 -2.068 9.670 1.00 98.69 96 LEU A N 1
ATOM 766 C CA . LEU A 1 96 ? -8.095 -1.455 8.681 1.00 98.69 96 LEU A CA 1
ATOM 767 C C . LEU A 1 96 ? -7.240 -2.541 8.024 1.00 98.69 96 LEU A C 1
ATOM 769 O O . LEU A 1 96 ? -6.629 -3.366 8.708 1.00 98.69 96 LEU A O 1
ATOM 773 N N . LEU A 1 97 ? -7.229 -2.548 6.692 1.00 98.88 97 LEU A N 1
ATOM 774 C CA . LEU A 1 97 ? -6.366 -3.391 5.872 1.00 98.88 97 LEU A CA 1
ATOM 775 C C . LEU A 1 97 ? -5.314 -2.504 5.201 1.00 98.88 97 LEU A C 1
ATOM 777 O O . LEU A 1 97 ? -5.646 -1.743 4.298 1.00 98.88 97 LEU A O 1
ATOM 781 N N . ALA A 1 98 ? -4.064 -2.593 5.650 1.00 98.69 98 ALA A N 1
ATOM 782 C CA . ALA A 1 98 ? -2.948 -1.828 5.110 1.00 98.69 98 ALA A CA 1
ATOM 783 C C . ALA A 1 98 ? -2.463 -2.424 3.777 1.00 98.69 98 ALA A C 1
ATOM 785 O O . ALA A 1 98 ? -2.257 -3.635 3.668 1.00 98.69 98 ALA A O 1
ATOM 786 N N . ILE A 1 99 ? -2.250 -1.583 2.764 1.00 98.75 99 ILE A N 1
ATOM 787 C CA . ILE A 1 99 ? -1.781 -1.964 1.427 1.00 98.75 99 ILE A CA 1
ATOM 788 C C . ILE A 1 99 ? -0.475 -1.218 1.117 1.00 98.75 99 ILE A C 1
ATOM 790 O O . ILE A 1 99 ? -0.528 -0.027 0.801 1.00 98.75 99 ILE A O 1
ATOM 794 N N . PRO A 1 100 ? 0.697 -1.881 1.173 1.00 97.88 100 PRO A N 1
ATOM 795 C CA . PRO A 1 100 ? 1.944 -1.277 0.719 1.00 97.88 100 PRO A CA 1
ATOM 796 C C . PRO A 1 100 ? 1.917 -1.156 -0.808 1.00 97.88 100 PRO A C 1
ATOM 798 O O . PRO A 1 100 ? 1.901 -2.168 -1.512 1.00 97.88 100 PRO A O 1
ATOM 801 N N . ILE A 1 101 ? 1.866 0.075 -1.324 1.00 97.50 101 ILE A N 1
ATOM 802 C CA . ILE A 1 101 ? 1.631 0.315 -2.759 1.00 97.50 101 ILE A CA 1
ATOM 803 C C . ILE A 1 101 ? 2.866 0.801 -3.522 1.00 97.50 101 ILE A C 1
ATOM 805 O O . ILE A 1 101 ? 2.972 0.576 -4.725 1.00 97.50 101 ILE A O 1
ATOM 809 N N . SER A 1 102 ? 3.833 1.416 -2.839 1.00 95.44 102 SER A N 1
ATOM 810 C CA . SER A 1 102 ? 5.005 2.021 -3.487 1.00 95.44 102 SER A CA 1
ATOM 811 C C . SER A 1 102 ? 6.171 1.063 -3.739 1.00 95.44 102 SER A C 1
ATOM 813 O O . SER A 1 102 ? 7.159 1.464 -4.348 1.00 95.44 102 SER A O 1
ATOM 815 N N . PHE A 1 103 ? 6.081 -0.188 -3.284 1.00 96.38 103 PHE A N 1
ATOM 816 C CA . PHE A 1 103 ? 7.135 -1.189 -3.429 1.00 96.38 103 PHE A CA 1
ATOM 817 C C . PHE A 1 103 ? 6.558 -2.573 -3.710 1.00 96.38 103 PHE A C 1
ATOM 819 O O . PHE A 1 103 ? 5.473 -2.929 -3.255 1.00 96.38 103 PHE A O 1
ATOM 826 N N . VAL A 1 104 ? 7.324 -3.377 -4.444 1.00 96.75 104 VAL A N 1
ATOM 827 C CA . VAL A 1 104 ? 6.883 -4.696 -4.920 1.00 96.75 104 VAL A CA 1
ATOM 828 C C . VAL A 1 104 ? 7.402 -5.859 -4.076 1.00 96.75 104 VAL A C 1
ATOM 830 O O . VAL A 1 104 ? 6.925 -6.972 -4.250 1.00 96.75 104 VAL A O 1
ATOM 833 N N . SER A 1 105 ? 8.325 -5.623 -3.143 1.00 97.31 105 SER A N 1
ATOM 834 C CA . SER A 1 105 ? 8.927 -6.648 -2.278 1.00 97.31 105 SER A CA 1
ATOM 835 C C . SER A 1 105 ? 8.832 -6.247 -0.812 1.00 97.31 105 SER A C 1
ATOM 837 O O . SER A 1 105 ? 8.748 -5.060 -0.500 1.00 97.31 105 SER A O 1
ATOM 839 N N . GLU A 1 106 ? 8.897 -7.222 0.093 1.00 97.81 106 GLU A N 1
ATOM 840 C CA . GLU A 1 106 ? 9.025 -6.927 1.524 1.00 97.81 106 GLU A CA 1
ATOM 841 C C . GLU A 1 106 ? 10.358 -6.224 1.827 1.00 97.81 106 GLU A C 1
ATOM 843 O O . GLU A 1 106 ? 11.399 -6.543 1.245 1.00 97.81 106 GLU A O 1
ATOM 848 N N . HIS A 1 107 ? 10.319 -5.266 2.746 1.00 97.12 107 HIS A N 1
ATOM 849 C CA . HIS A 1 107 ? 11.475 -4.499 3.213 1.00 97.12 107 HIS A CA 1
ATOM 850 C C . HIS A 1 107 ? 11.163 -3.916 4.600 1.00 97.12 107 HIS A C 1
ATOM 852 O O . HIS A 1 107 ? 10.130 -4.227 5.192 1.00 97.12 107 HIS A O 1
ATOM 858 N N . ILE A 1 108 ? 12.071 -3.106 5.151 1.00 96.88 108 ILE A N 1
ATOM 859 C CA . ILE A 1 108 ? 11.928 -2.561 6.509 1.00 96.88 108 ILE A CA 1
ATOM 860 C C . ILE A 1 108 ? 10.604 -1.810 6.713 1.00 96.88 108 ILE A C 1
ATOM 862 O O . ILE A 1 108 ? 9.961 -1.986 7.739 1.00 96.88 108 ILE A O 1
ATOM 866 N N . GLU A 1 109 ? 10.140 -1.055 5.720 1.00 96.38 109 GLU A N 1
ATOM 867 C CA . GLU A 1 109 ? 8.916 -0.267 5.870 1.00 96.38 109 GLU A CA 1
ATOM 868 C C . GLU A 1 109 ? 7.653 -1.139 5.881 1.00 96.38 109 GLU A C 1
ATOM 870 O O . GLU A 1 109 ? 6.639 -0.760 6.451 1.00 96.38 109 GLU A O 1
ATOM 875 N N . THR A 1 110 ? 7.680 -2.338 5.291 1.00 96.75 110 THR A N 1
ATOM 876 C CA . THR A 1 110 ? 6.527 -3.246 5.374 1.00 96.75 110 THR A CA 1
ATOM 877 C C . THR A 1 110 ? 6.555 -4.080 6.645 1.00 96.75 110 THR A C 1
ATOM 879 O O . THR A 1 110 ? 5.533 -4.204 7.316 1.00 96.75 110 THR A O 1
ATOM 882 N N . LEU A 1 111 ? 7.714 -4.652 6.972 1.00 97.25 111 LEU A N 1
ATOM 883 C CA . LEU A 1 111 ? 7.855 -5.622 8.057 1.00 97.25 111 LEU A CA 1
ATOM 884 C C . LEU A 1 111 ? 7.987 -4.985 9.439 1.00 97.25 111 LEU A C 1
ATOM 886 O O . LEU A 1 111 ? 7.639 -5.640 10.413 1.00 97.25 111 LEU A O 1
ATOM 890 N N . GLU A 1 112 ? 8.498 -3.758 9.524 1.00 97.19 112 GLU A N 1
ATOM 891 C CA . GLU A 1 112 ? 8.638 -3.049 10.796 1.00 97.19 112 GLU A CA 1
ATOM 892 C C . GLU A 1 112 ? 7.683 -1.863 10.877 1.00 97.19 112 GLU A C 1
ATOM 894 O O . GLU A 1 112 ? 6.850 -1.805 11.777 1.00 97.19 112 GLU A O 1
ATOM 899 N N . GLU A 1 113 ? 7.728 -0.948 9.908 1.00 96.50 113 GLU A N 1
ATOM 900 C CA . GLU A 1 113 ? 6.920 0.273 9.999 1.00 96.50 113 GLU A CA 1
ATOM 901 C C . GLU A 1 113 ? 5.414 -0.040 9.915 1.00 96.50 113 GLU A C 1
ATOM 903 O O . GLU A 1 113 ? 4.648 0.378 10.777 1.00 96.50 113 GLU A O 1
ATOM 908 N N . ILE A 1 114 ? 4.966 -0.845 8.941 1.00 97.50 114 ILE A N 1
ATOM 909 C CA . ILE A 1 114 ? 3.542 -1.215 8.835 1.00 97.50 114 ILE A CA 1
ATOM 910 C C . ILE A 1 114 ? 3.136 -2.283 9.863 1.00 97.50 114 ILE A C 1
ATOM 912 O O . ILE A 1 114 ? 2.120 -2.123 10.541 1.00 97.50 114 ILE A O 1
ATOM 916 N N . ASP A 1 115 ? 3.874 -3.391 9.959 1.00 97.44 115 ASP A N 1
ATOM 917 C CA . ASP A 1 115 ? 3.461 -4.542 10.779 1.00 97.44 115 ASP A CA 1
ATOM 918 C C . ASP A 1 115 ? 3.635 -4.340 12.291 1.00 97.44 115 ASP A C 1
ATOM 920 O O . ASP A 1 115 ? 2.888 -4.960 13.059 1.00 97.44 115 ASP A O 1
ATOM 924 N N . CYS A 1 116 ? 4.567 -3.478 12.709 1.00 97.12 116 CYS A N 1
ATOM 925 C CA . CYS A 1 116 ? 4.820 -3.166 14.113 1.00 97.12 116 CYS A CA 1
ATOM 926 C C . CYS A 1 116 ? 4.341 -1.747 14.445 1.00 97.12 116 CYS A C 1
ATOM 928 O O . CYS A 1 116 ? 3.320 -1.600 15.113 1.00 97.12 116 CYS A O 1
ATOM 930 N N . GLU A 1 117 ? 5.006 -0.703 13.940 1.00 97.94 117 GLU A N 1
ATOM 931 C CA . GLU A 1 117 ? 4.774 0.676 14.406 1.00 97.94 117 GLU A CA 1
ATOM 932 C C . GLU A 1 117 ? 3.351 1.180 14.108 1.00 97.94 117 GLU A C 1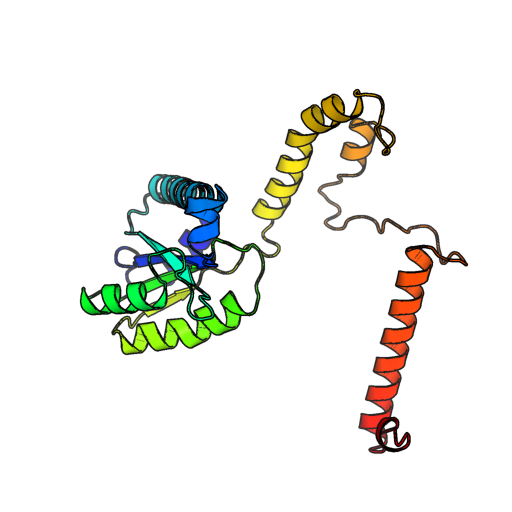
ATOM 934 O O . GLU A 1 117 ? 2.643 1.669 14.994 1.00 97.94 117 GLU A O 1
ATOM 939 N N . TYR A 1 118 ? 2.885 1.043 12.865 1.00 98.12 118 TYR A N 1
ATOM 940 C CA . TYR A 1 118 ? 1.553 1.502 12.469 1.00 98.12 118 TYR A CA 1
ATOM 941 C C . TYR A 1 118 ? 0.436 0.615 12.983 1.00 98.12 118 TYR A C 1
ATOM 943 O O . TYR A 1 118 ? -0.655 1.119 13.256 1.00 98.12 118 TYR A O 1
ATOM 951 N N . ARG A 1 119 ? 0.703 -0.677 13.165 1.00 97.94 119 ARG A N 1
ATOM 952 C CA . ARG A 1 119 ? -0.233 -1.564 13.841 1.00 97.94 119 ARG A CA 1
ATOM 953 C C . ARG A 1 119 ? -0.430 -1.146 15.297 1.00 97.94 119 ARG A C 1
ATOM 955 O O . ARG A 1 119 ? -1.574 -1.003 15.721 1.00 97.94 119 ARG A O 1
ATOM 962 N N . GLU A 1 120 ? 0.654 -0.925 16.039 1.00 98.31 120 GLU A N 1
ATOM 963 C CA . GLU A 1 120 ? 0.595 -0.442 17.423 1.00 98.31 120 GLU A CA 1
ATOM 964 C C . GLU A 1 120 ? -0.158 0.893 17.494 1.00 98.31 120 GLU A C 1
ATOM 966 O O . GLU A 1 120 ? -1.113 1.031 18.261 1.00 98.31 120 GLU A O 1
ATOM 971 N N . LEU A 1 121 ? 0.167 1.837 16.604 1.00 98.31 121 LEU A N 1
ATOM 972 C CA . LEU A 1 121 ? -0.533 3.119 16.510 1.00 98.31 121 LEU A CA 1
ATOM 973 C C . LEU A 1 121 ? -2.032 2.964 16.206 1.00 98.31 121 LEU A C 1
ATOM 975 O O . LEU A 1 121 ? -2.858 3.720 16.728 1.00 98.31 121 LEU A O 1
ATOM 979 N N . ALA A 1 122 ? -2.402 2.020 15.342 1.00 98.31 122 ALA A N 1
ATOM 980 C CA . ALA A 1 122 ? -3.792 1.750 15.002 1.00 98.31 122 ALA A CA 1
ATOM 981 C C . ALA A 1 122 ? -4.557 1.181 16.203 1.00 98.31 122 ALA A C 1
ATOM 983 O O . ALA A 1 122 ? -5.657 1.659 16.504 1.00 98.31 122 ALA A O 1
ATOM 984 N N . GLU A 1 123 ? -3.956 0.234 16.926 1.00 97.75 123 GLU A N 1
ATOM 985 C CA . GLU A 1 123 ? -4.512 -0.337 18.155 1.00 97.75 123 GLU A CA 1
ATOM 986 C C . GLU A 1 123 ? -4.716 0.754 19.225 1.00 97.75 123 GLU A C 1
ATOM 988 O O . GLU A 1 123 ? -5.815 0.879 19.777 1.00 97.75 123 GLU A O 1
ATOM 993 N N . GLU A 1 124 ? -3.721 1.623 19.439 1.00 98.31 124 GLU A N 1
ATOM 994 C CA . GLU A 1 124 ? -3.813 2.789 20.334 1.00 98.31 124 GLU A CA 1
ATOM 995 C C . GLU A 1 124 ? -4.893 3.793 19.903 1.00 98.31 124 GLU A C 1
ATOM 997 O O . GLU A 1 124 ? -5.567 4.399 20.740 1.00 98.31 124 GLU A O 1
ATOM 1002 N N . SER A 1 125 ? -5.100 3.942 18.593 1.00 98.06 125 SER A N 1
ATOM 1003 C CA . SER A 1 125 ? -6.124 4.819 18.010 1.00 98.06 125 SER A CA 1
ATOM 1004 C C . SER A 1 125 ? -7.529 4.194 18.024 1.00 98.06 125 SER A C 1
ATOM 1006 O O . SER A 1 125 ? -8.501 4.841 17.629 1.00 98.06 125 SER A O 1
ATOM 1008 N N . GLY A 1 126 ? -7.676 2.954 18.504 1.00 97.62 126 GLY A N 1
ATOM 1009 C CA . GLY A 1 126 ? -8.961 2.270 18.648 1.00 97.62 126 GLY A CA 1
ATOM 1010 C C . GLY A 1 126 ? -9.415 1.467 17.423 1.00 97.62 126 GLY A C 1
ATOM 1011 O O . GLY A 1 126 ? -10.597 1.094 17.366 1.00 97.62 126 GLY A O 1
ATOM 1012 N N . ILE A 1 127 ? -8.505 1.195 16.481 1.00 98.38 127 ILE A N 1
ATOM 1013 C CA . ILE A 1 127 ? -8.674 0.255 15.367 1.00 98.38 127 ILE A CA 1
ATOM 1014 C C . ILE A 1 127 ? -8.263 -1.129 15.874 1.00 98.38 127 ILE A C 1
ATOM 1016 O O . ILE A 1 127 ? -7.091 -1.423 16.070 1.00 98.38 127 ILE A O 1
ATOM 1020 N N . THR A 1 128 ? -9.246 -1.986 16.129 1.00 96.31 128 THR A N 1
ATOM 1021 C CA . THR A 1 128 ? -9.033 -3.264 16.826 1.00 96.31 128 THR A CA 1
ATOM 1022 C C . THR A 1 128 ? -8.777 -4.441 15.891 1.00 96.31 128 THR A C 1
ATOM 1024 O O . THR A 1 128 ? -8.331 -5.490 16.345 1.00 96.31 128 THR A O 1
ATOM 1027 N N . ASN A 1 129 ? -9.104 -4.303 14.603 1.00 98.00 129 ASN A N 1
ATOM 1028 C CA . ASN A 1 129 ? -8.871 -5.336 13.601 1.00 98.00 129 ASN A CA 1
ATOM 1029 C C . ASN A 1 129 ? -7.877 -4.814 12.565 1.00 98.00 129 ASN A C 1
ATOM 1031 O O . ASN A 1 129 ? -8.181 -3.882 11.820 1.00 98.00 129 ASN A O 1
ATOM 1035 N N . TRP A 1 130 ? -6.711 -5.443 12.509 1.00 98.25 130 TRP A N 1
ATOM 1036 C CA . TRP A 1 130 ? -5.630 -5.074 11.608 1.00 98.25 130 TRP A CA 1
ATOM 1037 C C . TRP A 1 130 ? -5.329 -6.211 10.638 1.00 98.25 130 TRP A C 1
ATOM 1039 O O . TRP A 1 130 ? -5.331 -7.387 11.012 1.00 98.25 130 TRP A O 1
ATOM 1049 N N . GLY A 1 131 ? -5.030 -5.854 9.399 1.00 98.25 131 GLY A N 1
ATOM 1050 C CA . GLY A 1 131 ? -4.491 -6.760 8.399 1.00 98.25 131 GLY A CA 1
ATOM 1051 C C . GLY A 1 131 ? -3.550 -6.003 7.478 1.00 98.25 131 GLY A C 1
ATOM 1052 O O . GLY A 1 131 ? -3.652 -4.786 7.345 1.00 98.25 131 GLY A O 1
ATOM 1053 N N . ARG A 1 132 ? -2.657 -6.728 6.812 1.00 98.38 132 ARG A N 1
ATOM 1054 C CA . ARG A 1 132 ? -1.767 -6.171 5.797 1.00 98.38 132 ARG A CA 1
ATOM 1055 C C . ARG A 1 132 ? -1.795 -7.041 4.550 1.00 98.38 132 ARG A C 1
ATOM 1057 O O . ARG A 1 132 ? -1.725 -8.267 4.633 1.00 98.38 132 ARG A O 1
ATOM 1064 N N . VAL A 1 133 ? -1.870 -6.397 3.392 1.00 98.56 133 VAL A N 1
ATOM 1065 C CA . VAL A 1 133 ? -1.658 -7.039 2.098 1.00 98.56 133 VAL A CA 1
ATOM 1066 C C . VAL A 1 133 ? -0.161 -7.317 1.924 1.00 98.56 133 VAL A C 1
ATOM 1068 O O . VAL A 1 133 ? 0.642 -6.394 2.072 1.00 98.56 133 VAL A O 1
ATOM 1071 N N . PRO A 1 134 ? 0.253 -8.564 1.628 1.00 97.75 134 PRO A N 1
ATOM 1072 C CA . PRO A 1 134 ? 1.658 -8.848 1.363 1.00 97.75 134 PRO A CA 1
ATOM 1073 C C . PRO A 1 134 ? 2.126 -8.083 0.123 1.00 97.75 134 PRO A C 1
ATOM 1075 O O . PRO A 1 134 ? 1.350 -7.873 -0.815 1.00 97.75 134 PRO A O 1
ATOM 1078 N N . ALA A 1 135 ? 3.407 -7.723 0.085 1.00 97.44 135 ALA A N 1
ATOM 1079 C CA . ALA A 1 135 ? 4.014 -7.201 -1.130 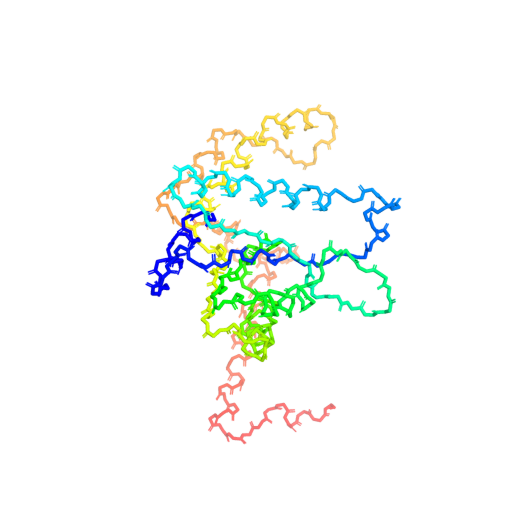1.00 97.44 135 ALA A CA 1
ATOM 1080 C C . ALA A 1 135 ? 3.901 -8.229 -2.275 1.00 97.44 135 ALA A C 1
ATOM 1082 O O . ALA A 1 135 ? 3.739 -9.436 -2.046 1.00 97.44 135 ALA A O 1
ATOM 1083 N N . LEU A 1 136 ? 3.997 -7.757 -3.522 1.00 96.69 136 LEU A N 1
ATOM 1084 C CA . LEU A 1 136 ? 3.821 -8.604 -4.708 1.00 96.69 136 LEU A CA 1
ATOM 1085 C C . LEU A 1 136 ? 4.811 -9.780 -4.731 1.00 96.69 136 LEU A C 1
ATOM 1087 O O . LEU A 1 136 ? 4.426 -10.885 -5.106 1.00 96.69 136 LEU A O 1
ATOM 1091 N N . ASN A 1 137 ? 6.044 -9.571 -4.266 1.00 95.69 137 ASN A N 1
ATOM 1092 C CA . ASN A 1 137 ? 7.123 -10.550 -4.190 1.00 95.69 137 ASN A CA 1
ATOM 1093 C C . ASN A 1 137 ? 7.220 -11.368 -5.492 1.00 95.69 137 ASN A C 1
ATOM 1095 O O . ASN A 1 137 ? 7.467 -10.824 -6.564 1.00 95.69 137 ASN A O 1
ATOM 1099 N N . THR A 1 138 ? 7.000 -12.680 -5.408 1.00 96.25 138 THR A N 1
ATOM 1100 C CA . THR A 1 138 ? 7.041 -13.623 -6.532 1.00 96.25 138 THR A CA 1
ATOM 1101 C C . THR A 1 138 ? 5.645 -14.005 -7.032 1.00 96.25 138 THR A C 1
ATOM 1103 O O . THR A 1 138 ? 5.446 -15.117 -7.522 1.00 96.25 138 THR A O 1
ATOM 1106 N N . ASN A 1 139 ? 4.652 -13.122 -6.883 1.00 95.12 139 ASN A N 1
ATOM 1107 C CA . ASN A 1 139 ? 3.304 -13.352 -7.397 1.00 95.12 139 ASN A CA 1
ATOM 1108 C C . ASN A 1 139 ? 3.360 -13.649 -8.914 1.00 95.12 139 ASN A C 1
ATOM 1110 O O . ASN A 1 139 ? 3.855 -12.804 -9.659 1.00 95.12 139 ASN A O 1
ATOM 1114 N N . PRO A 1 140 ? 2.849 -14.805 -9.384 1.00 93.94 140 PRO A N 1
ATOM 1115 C CA . PRO A 1 140 ? 2.975 -15.196 -10.788 1.00 93.94 140 PRO A CA 1
ATOM 1116 C C . PRO A 1 140 ? 2.388 -14.181 -11.771 1.00 93.94 140 PRO A C 1
ATOM 1118 O O . PRO A 1 140 ? 3.031 -13.876 -12.766 1.00 93.94 140 PRO A O 1
ATOM 1121 N N . VAL A 1 141 ? 1.227 -13.596 -11.451 1.00 93.81 141 VAL A N 1
ATOM 1122 C CA . VAL A 1 141 ? 0.576 -12.583 -12.299 1.00 93.81 141 VAL A CA 1
ATOM 1123 C C . VAL A 1 141 ? 1.457 -11.342 -12.418 1.00 93.81 141 VAL A C 1
ATOM 1125 O O . VAL A 1 141 ? 1.643 -10.827 -13.508 1.00 93.81 141 VAL A O 1
ATOM 1128 N N . PHE A 1 142 ? 2.077 -10.905 -11.319 1.00 95.94 142 PHE A N 1
ATOM 1129 C CA . PHE A 1 142 ? 3.011 -9.778 -11.355 1.00 95.94 142 PHE A CA 1
ATOM 1130 C C . PHE A 1 142 ? 4.257 -10.071 -12.205 1.00 95.94 142 PHE A C 1
ATOM 1132 O O . PHE A 1 142 ? 4.712 -9.206 -12.948 1.00 95.94 142 PHE A O 1
ATOM 1139 N N . ILE A 1 143 ? 4.816 -11.281 -12.115 1.00 95.25 143 ILE A N 1
ATOM 1140 C CA . ILE A 1 143 ? 5.972 -11.674 -12.935 1.00 95.25 143 ILE A CA 1
ATOM 1141 C C . ILE A 1 143 ? 5.600 -11.737 -14.423 1.00 95.25 143 ILE A C 1
ATOM 1143 O O . ILE A 1 143 ? 6.377 -11.276 -15.262 1.00 95.25 143 ILE A O 1
ATOM 1147 N N . ASP A 1 144 ? 4.414 -12.257 -14.743 1.00 92.69 144 ASP A N 1
ATOM 1148 C CA . ASP A 1 144 ? 3.881 -12.265 -16.106 1.00 92.69 144 ASP A CA 1
ATOM 1149 C C . ASP A 1 144 ? 3.663 -10.833 -16.626 1.00 92.69 144 ASP A C 1
ATOM 1151 O O . ASP A 1 144 ? 4.068 -10.528 -17.748 1.00 92.69 144 ASP A O 1
ATOM 1155 N N . ASP A 1 145 ? 3.123 -9.930 -15.799 1.00 92.38 145 ASP A N 1
ATOM 1156 C CA . ASP A 1 145 ? 2.928 -8.515 -16.141 1.00 92.38 145 ASP A CA 1
ATOM 1157 C C . ASP A 1 145 ? 4.262 -7.803 -16.414 1.00 92.38 145 ASP A C 1
ATOM 1159 O O . ASP A 1 145 ? 4.371 -7.039 -17.373 1.00 92.38 145 ASP A O 1
ATOM 1163 N N . LEU A 1 146 ? 5.308 -8.071 -15.620 1.00 94.38 146 LEU A N 1
ATOM 1164 C CA . LEU A 1 146 ? 6.650 -7.532 -15.874 1.00 94.38 146 LEU A CA 1
ATOM 1165 C C . LEU A 1 146 ? 7.213 -8.021 -17.212 1.00 94.38 146 LEU A C 1
ATOM 1167 O O . LEU A 1 146 ? 7.801 -7.238 -17.960 1.00 94.38 146 LEU A O 1
ATOM 1171 N N . ALA A 1 147 ? 7.041 -9.307 -17.522 1.00 90.94 147 ALA A N 1
ATOM 1172 C CA . ALA A 1 147 ? 7.479 -9.857 -18.798 1.00 90.94 147 ALA A CA 1
ATOM 1173 C C . ALA A 1 147 ? 6.706 -9.234 -19.970 1.00 90.94 147 ALA A C 1
ATOM 1175 O O . ALA A 1 147 ? 7.316 -8.845 -20.968 1.00 90.94 147 ALA A O 1
ATOM 1176 N N . GLN A 1 148 ? 5.389 -9.074 -19.825 1.00 87.00 148 GLN A N 1
ATOM 1177 C CA . GLN A 1 148 ? 4.551 -8.431 -20.831 1.00 87.00 148 GLN A CA 1
ATOM 1178 C C . GLN A 1 148 ? 4.936 -6.961 -21.027 1.00 87.00 148 GLN A C 1
ATOM 1180 O O . GLN A 1 148 ? 5.095 -6.531 -22.165 1.00 87.00 148 GLN A O 1
ATOM 1185 N N . ALA A 1 149 ? 5.195 -6.218 -19.949 1.00 87.62 149 ALA A N 1
ATOM 1186 C CA . ALA A 1 149 ? 5.642 -4.829 -20.025 1.00 87.62 149 ALA A CA 1
ATOM 1187 C C . ALA A 1 149 ? 6.963 -4.683 -20.803 1.00 87.62 149 ALA A C 1
ATOM 1189 O O . ALA A 1 149 ? 7.130 -3.738 -21.575 1.00 87.62 149 ALA A O 1
ATOM 1190 N N . VAL A 1 150 ? 7.895 -5.632 -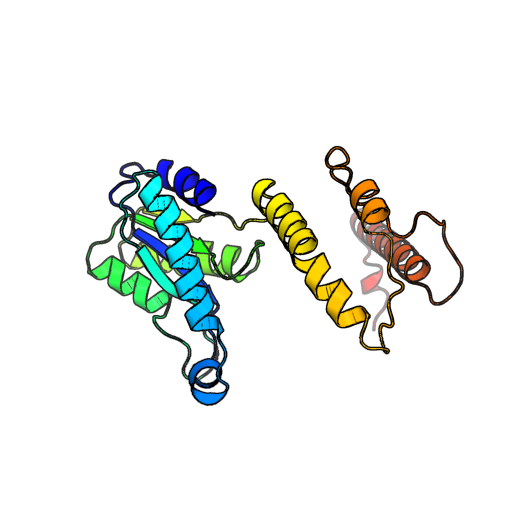20.648 1.00 87.81 150 VAL A N 1
ATOM 1191 C CA . VAL A 1 150 ? 9.131 -5.665 -21.447 1.00 87.81 150 VAL A CA 1
ATOM 1192 C C . VAL A 1 150 ? 8.824 -5.927 -22.920 1.00 87.81 150 VAL A C 1
ATOM 1194 O O . VAL A 1 150 ? 9.356 -5.218 -23.773 1.00 87.81 150 VAL A O 1
ATOM 1197 N N . ILE A 1 151 ? 7.965 -6.905 -23.223 1.00 82.81 151 ILE A N 1
ATOM 1198 C CA . ILE A 1 151 ? 7.556 -7.232 -24.599 1.00 82.81 151 ILE A CA 1
ATOM 1199 C C . ILE A 1 151 ? 6.897 -6.019 -25.270 1.00 82.81 151 ILE A C 1
ATOM 1201 O O . ILE A 1 151 ? 7.273 -5.659 -26.387 1.00 82.81 151 ILE A O 1
ATOM 1205 N N . ASP A 1 152 ? 5.985 -5.345 -24.571 1.00 79.06 152 ASP A N 1
ATOM 1206 C CA . ASP A 1 152 ? 5.269 -4.163 -25.062 1.00 79.06 152 ASP A CA 1
ATOM 1207 C C . ASP A 1 152 ? 6.210 -2.971 -25.296 1.00 79.06 152 ASP A C 1
ATOM 1209 O O . ASP A 1 152 ? 5.972 -2.141 -26.177 1.00 79.06 152 ASP A O 1
ATOM 1213 N N . ALA A 1 153 ? 7.317 -2.898 -24.552 1.00 82.62 153 ALA A N 1
ATOM 1214 C CA . ALA A 1 153 ? 8.340 -1.873 -24.724 1.00 82.62 153 ALA A CA 1
ATOM 1215 C C . ALA A 1 153 ? 9.282 -2.132 -25.920 1.00 82.62 153 ALA A C 1
ATOM 1217 O O . ALA A 1 153 ? 9.892 -1.184 -26.425 1.00 82.62 153 ALA A O 1
ATOM 1218 N N . LEU A 1 154 ? 9.411 -3.374 -26.413 1.00 78.56 154 LEU A N 1
ATOM 1219 C CA . LEU A 1 154 ? 10.374 -3.730 -27.473 1.00 78.56 154 LEU A CA 1
ATOM 1220 C C . LEU A 1 154 ? 10.254 -2.886 -28.759 1.00 78.56 154 LEU A C 1
ATOM 1222 O O . LEU A 1 154 ? 11.295 -2.450 -29.261 1.00 78.56 154 LEU A O 1
ATOM 1226 N N . PRO A 1 155 ? 9.055 -2.580 -29.298 1.00 73.50 155 PRO A N 1
ATOM 1227 C CA . PRO A 1 155 ? 8.925 -1.723 -30.482 1.00 73.50 155 PRO A CA 1
ATOM 1228 C C . PRO A 1 155 ? 9.504 -0.312 -30.276 1.00 73.50 155 PRO A C 1
ATOM 1230 O O . PRO A 1 155 ? 10.078 0.284 -31.193 1.00 73.50 155 PRO A O 1
ATOM 1233 N N . TYR A 1 156 ? 9.404 0.217 -29.056 1.00 58.91 156 TYR A N 1
ATOM 1234 C CA . TYR A 1 156 ? 9.951 1.522 -28.682 1.00 58.91 156 TYR A CA 1
ATOM 1235 C C . TYR A 1 156 ? 11.474 1.475 -28.503 1.00 58.91 156 TYR A C 1
ATOM 1237 O O . TYR A 1 156 ? 12.184 2.391 -28.913 1.00 58.91 156 TYR A O 1
ATOM 1245 N N . VAL A 1 157 ? 12.011 0.375 -27.970 1.00 58.94 157 VAL A N 1
ATOM 1246 C CA . VAL A 1 157 ? 13.467 0.172 -27.869 1.00 58.94 157 VAL A CA 1
ATOM 1247 C C . VAL A 1 157 ? 14.094 0.019 -29.257 1.00 58.94 157 VAL A C 1
ATOM 1249 O O . VAL A 1 157 ? 15.125 0.632 -29.536 1.00 58.94 157 VAL A O 1
ATOM 1252 N N . GLY A 1 158 ? 13.447 -0.729 -30.156 1.00 54.41 158 GLY A N 1
ATOM 1253 C CA . GLY A 1 158 ? 13.902 -0.898 -31.537 1.00 54.41 158 GLY A CA 1
ATOM 1254 C C . GLY A 1 158 ? 13.943 0.422 -32.313 1.00 54.41 158 GLY A C 1
ATOM 1255 O O . GLY A 1 158 ? 14.894 0.673 -33.049 1.00 54.41 158 GLY A O 1
ATOM 1256 N N . THR A 1 159 ? 12.969 1.311 -32.103 1.00 51.66 159 THR A N 1
ATOM 1257 C CA . THR A 1 159 ? 12.948 2.640 -32.744 1.00 51.66 159 THR A CA 1
ATOM 1258 C C . THR A 1 159 ? 14.008 3.597 -32.190 1.00 51.66 159 THR A C 1
ATOM 1260 O O . THR A 1 159 ? 14.614 4.333 -32.969 1.00 51.66 159 THR A O 1
ATOM 1263 N N . ILE A 1 160 ? 14.314 3.548 -30.888 1.00 50.47 160 ILE A N 1
ATOM 1264 C CA . ILE A 1 160 ? 15.411 4.326 -30.280 1.00 50.47 160 ILE A CA 1
ATOM 1265 C C . ILE A 1 160 ? 16.784 3.792 -30.728 1.00 50.47 160 ILE A C 1
ATOM 1267 O O . ILE A 1 160 ? 17.697 4.573 -30.994 1.00 50.47 160 ILE A O 1
ATOM 1271 N N . ALA A 1 161 ? 16.938 2.473 -30.874 1.00 48.09 161 ALA A N 1
ATOM 1272 C CA . ALA A 1 161 ? 18.195 1.841 -31.279 1.00 48.09 161 AL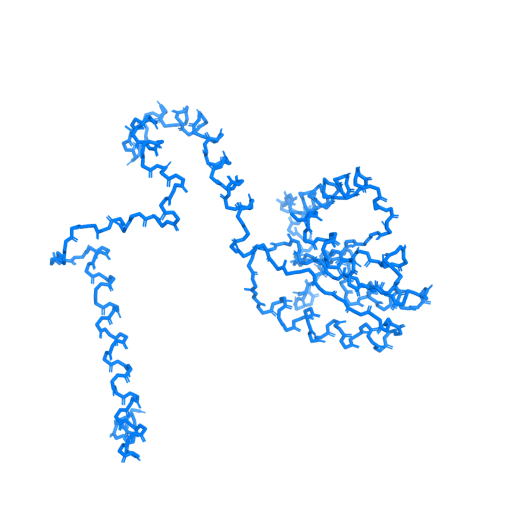A A CA 1
ATOM 1273 C C . ALA A 1 161 ? 18.592 2.117 -32.745 1.00 48.09 161 ALA A C 1
ATOM 1275 O O . ALA A 1 161 ? 19.780 2.089 -33.073 1.00 48.09 161 ALA A O 1
ATOM 1276 N N . ILE A 1 162 ? 17.626 2.435 -33.617 1.00 49.50 162 ILE A N 1
ATOM 1277 C CA . ILE A 1 162 ? 17.867 2.822 -35.021 1.00 49.50 162 ILE A CA 1
ATOM 1278 C C . ILE A 1 162 ? 18.499 4.232 -35.132 1.00 49.50 162 ILE A C 1
ATOM 1280 O O . ILE A 1 162 ? 19.069 4.578 -36.166 1.00 49.50 162 ILE A O 1
ATOM 1284 N N . SER A 1 163 ? 18.502 5.031 -34.058 1.00 47.66 163 SER A N 1
ATOM 1285 C CA . SER A 1 163 ? 19.214 6.316 -33.984 1.00 47.66 163 SER A CA 1
ATOM 1286 C C . SER A 1 163 ? 20.730 6.122 -33.775 1.00 47.66 163 SER A C 1
ATOM 1288 O O . SER A 1 163 ? 21.211 6.368 -32.675 1.00 47.66 163 SER A O 1
ATOM 1290 N N . GLU A 1 164 ? 21.469 5.669 -34.801 1.00 49.47 164 GLU A N 1
ATOM 1291 C CA . GLU A 1 164 ? 22.947 5.632 -35.036 1.00 49.47 164 GLU A CA 1
ATOM 1292 C C . GLU A 1 164 ? 23.962 5.425 -33.866 1.00 49.47 164 GLU A C 1
ATOM 1294 O O . GLU A 1 164 ? 25.173 5.438 -34.086 1.00 49.47 164 GLU A O 1
ATOM 1299 N N . ARG A 1 165 ? 23.540 5.189 -32.621 1.00 46.50 165 ARG A N 1
ATOM 1300 C CA . ARG A 1 165 ? 24.390 5.046 -31.423 1.00 46.50 165 ARG A CA 1
ATOM 1301 C C . ARG A 1 165 ? 23.863 3.986 -30.450 1.00 46.50 165 ARG A C 1
ATOM 1303 O O . ARG A 1 165 ? 24.013 4.133 -29.238 1.00 46.50 165 ARG A O 1
ATOM 1310 N N . SER A 1 166 ? 23.259 2.905 -30.942 1.00 46.47 166 SER A N 1
ATOM 1311 C CA . SER A 1 166 ? 22.958 1.766 -30.067 1.00 46.47 166 SER A CA 1
ATOM 1312 C C . SER A 1 166 ? 24.238 0.983 -29.757 1.00 46.47 166 SER A C 1
ATOM 1314 O O . SER A 1 166 ? 24.870 0.427 -30.652 1.00 46.47 166 SER A O 1
ATOM 1316 N N . LEU A 1 167 ? 24.620 0.938 -28.477 1.00 46.25 167 LEU A N 1
ATOM 1317 C CA . LEU A 1 167 ? 25.725 0.115 -27.958 1.00 46.25 167 LEU A CA 1
ATOM 1318 C C . LEU A 1 167 ? 25.325 -1.359 -27.754 1.00 46.25 167 LEU A C 1
ATOM 1320 O O . LEU A 1 167 ? 26.164 -2.174 -27.372 1.00 46.25 167 LEU A O 1
ATOM 1324 N N . VAL A 1 168 ? 24.054 -1.700 -27.989 1.00 45.06 168 VAL A N 1
ATOM 1325 C CA . VAL A 1 168 ? 23.510 -3.051 -27.830 1.00 45.06 168 VAL A CA 1
ATOM 1326 C C . VAL A 1 168 ? 23.178 -3.605 -29.220 1.00 45.06 168 VAL A C 1
ATOM 1328 O O . VAL A 1 168 ? 22.391 -2.977 -29.938 1.00 45.06 168 VAL A O 1
ATOM 1331 N N . PRO A 1 169 ? 23.764 -4.747 -29.632 1.00 47.22 169 PRO A N 1
ATOM 1332 C CA . PRO A 1 169 ? 23.385 -5.416 -30.870 1.00 47.22 169 PRO A CA 1
ATOM 1333 C C . PRO A 1 169 ? 21.898 -5.769 -30.827 1.00 47.22 169 PRO A C 1
ATOM 1335 O O . PRO A 1 169 ? 21.428 -6.317 -29.832 1.00 47.22 169 PRO A O 1
ATOM 1338 N N . MET A 1 170 ? 21.164 -5.469 -31.899 1.00 48.59 170 MET A N 1
ATOM 1339 C CA . MET A 1 170 ? 19.783 -5.928 -32.058 1.00 48.59 170 MET A CA 1
ATOM 1340 C C . MET A 1 170 ? 19.791 -7.460 -32.118 1.00 48.59 170 MET A C 1
ATOM 1342 O O . MET A 1 170 ? 20.215 -8.040 -33.116 1.00 48.59 170 MET A O 1
ATOM 1346 N N . GLY A 1 171 ? 19.386 -8.108 -31.027 1.00 54.34 171 GLY A N 1
ATOM 1347 C CA . GLY A 1 171 ? 18.995 -9.513 -31.053 1.00 54.34 171 GLY A CA 1
ATOM 1348 C C . GLY A 1 171 ? 17.645 -9.639 -31.750 1.00 54.34 171 GLY A C 1
ATOM 1349 O O . GLY A 1 171 ? 16.786 -8.774 -31.584 1.00 54.34 171 GLY A O 1
ATOM 1350 N N . ASP A 1 172 ? 17.476 -10.690 -32.546 1.00 59.56 172 ASP A N 1
ATOM 1351 C CA . ASP A 1 172 ? 16.194 -11.014 -33.162 1.00 59.56 172 ASP A CA 1
ATOM 1352 C C . ASP A 1 172 ? 15.142 -11.233 -32.062 1.00 59.56 172 ASP A C 1
ATOM 1354 O O . ASP A 1 172 ? 15.376 -11.986 -31.110 1.00 59.56 172 ASP A O 1
ATOM 1358 N N . ILE A 1 173 ? 14.003 -10.542 -32.166 1.00 55.31 173 ILE A N 1
ATOM 1359 C CA . ILE A 1 173 ? 12.894 -10.644 -31.206 1.00 55.31 173 ILE A CA 1
ATOM 1360 C C . ILE A 1 173 ? 12.436 -12.101 -31.106 1.00 55.31 173 ILE A C 1
ATOM 1362 O O . ILE A 1 173 ? 12.126 -12.569 -30.013 1.00 55.31 173 ILE A O 1
ATOM 1366 N N . GLU A 1 174 ? 12.478 -12.833 -32.220 1.00 54.62 174 GLU A N 1
ATOM 1367 C CA . GLU A 1 174 ? 12.120 -14.248 -32.274 1.00 54.62 174 GLU A CA 1
ATOM 1368 C C . GLU A 1 174 ? 13.051 -15.091 -31.378 1.00 54.62 174 GLU A C 1
ATOM 1370 O O . GLU A 1 174 ? 12.569 -15.874 -30.567 1.00 54.62 174 GLU A O 1
ATOM 1375 N N . SER A 1 175 ? 14.364 -14.822 -31.367 1.00 53.97 175 SER A N 1
ATOM 1376 C CA . SER A 1 175 ? 15.322 -15.483 -30.459 1.00 53.97 175 SER A CA 1
ATOM 1377 C C . SER A 1 175 ? 15.167 -15.094 -28.977 1.00 53.97 175 SER A C 1
ATOM 1379 O O . SER A 1 175 ? 15.435 -15.910 -28.088 1.00 53.97 175 SER A O 1
ATOM 1381 N N . LEU A 1 176 ? 14.749 -13.858 -28.673 1.00 54.28 176 LEU A N 1
ATOM 1382 C CA . LEU A 1 176 ? 14.445 -13.432 -27.294 1.00 54.28 176 LEU A CA 1
ATOM 1383 C C . LEU A 1 176 ? 13.155 -14.081 -26.779 1.00 54.28 176 LEU A C 1
ATOM 1385 O O . LEU A 1 176 ? 13.074 -14.476 -25.617 1.00 54.28 176 LEU A O 1
ATOM 1389 N N . MET A 1 177 ? 12.161 -14.235 -27.653 1.00 52.44 177 MET A N 1
ATOM 1390 C CA . MET A 1 177 ? 10.920 -14.934 -27.336 1.00 52.44 177 MET A CA 1
ATOM 1391 C C . MET A 1 177 ? 11.130 -16.452 -27.225 1.00 52.44 177 MET A C 1
ATOM 1393 O O . MET A 1 177 ? 10.550 -17.068 -26.338 1.00 52.44 177 MET A O 1
ATOM 1397 N N . GLU A 1 178 ? 12.014 -17.051 -28.031 1.00 57.50 178 GLU A N 1
ATOM 1398 C CA . GLU A 1 178 ? 12.426 -18.461 -27.908 1.00 57.50 178 GLU A CA 1
ATOM 1399 C C . GLU A 1 178 ? 13.172 -18.757 -26.598 1.00 57.50 178 GLU A C 1
ATOM 1401 O O . GLU A 1 178 ? 13.091 -19.865 -26.067 1.00 57.50 178 GLU A O 1
ATOM 1406 N N . THR A 1 179 ? 13.903 -17.779 -26.052 1.00 52.38 179 THR A N 1
ATOM 1407 C CA . THR A 1 179 ? 14.537 -17.908 -24.728 1.00 52.38 179 THR A CA 1
ATOM 1408 C C . THR A 1 179 ? 13.570 -17.660 -23.570 1.00 52.38 179 THR A C 1
ATOM 1410 O O . THR A 1 179 ? 13.843 -18.108 -22.451 1.00 52.38 179 THR A O 1
ATOM 1413 N N . TYR A 1 180 ? 12.430 -17.013 -23.825 1.00 49.31 180 TYR A N 1
ATOM 1414 C CA . TYR A 1 180 ? 11.324 -16.860 -22.882 1.00 49.31 180 TYR A CA 1
ATOM 1415 C C . TYR A 1 180 ? 10.436 -18.117 -22.878 1.00 49.31 180 TYR A C 1
ATOM 1417 O O . TYR A 1 180 ? 9.292 -18.138 -23.329 1.00 49.31 180 TYR A O 1
ATOM 1425 N N . ASP A 1 181 ? 10.993 -19.204 -22.353 1.00 54.19 181 ASP A N 1
ATOM 1426 C CA . ASP A 1 181 ? 10.274 -20.452 -22.115 1.00 54.19 181 ASP A CA 1
ATOM 1427 C C . ASP A 1 181 ? 9.485 -20.360 -20.792 1.00 54.19 181 ASP A C 1
ATOM 1429 O O . ASP A 1 181 ? 10.058 -20.474 -19.701 1.00 54.19 181 ASP A O 1
ATOM 1433 N N . ARG A 1 182 ? 8.163 -20.132 -20.883 1.00 51.72 182 ARG A N 1
ATOM 1434 C CA . ARG A 1 182 ? 7.253 -20.018 -19.721 1.00 51.72 182 ARG A CA 1
ATOM 1435 C C . ARG A 1 182 ? 7.270 -21.251 -18.813 1.00 51.72 182 ARG A C 1
ATOM 1437 O O . ARG A 1 182 ? 6.943 -21.130 -17.634 1.00 51.72 182 ARG A O 1
ATOM 1444 N N . GLU A 1 183 ? 7.663 -22.419 -19.318 1.00 54.59 183 GLU A N 1
ATOM 1445 C CA . GLU A 1 183 ? 7.692 -23.653 -18.525 1.00 54.59 183 GLU A CA 1
ATOM 1446 C C . GLU A 1 183 ? 8.921 -23.746 -17.611 1.00 54.59 183 GLU A C 1
ATOM 1448 O O . GLU A 1 183 ? 8.922 -24.516 -16.647 1.00 54.59 183 GLU A O 1
ATOM 1453 N N . ARG A 1 184 ? 9.973 -22.954 -17.861 1.00 53.47 184 ARG A N 1
ATOM 1454 C CA . ARG A 1 184 ? 11.255 -23.141 -17.172 1.00 53.47 184 ARG A CA 1
ATOM 1455 C C . ARG A 1 184 ? 11.362 -22.514 -15.786 1.00 53.47 184 ARG A C 1
ATOM 1457 O O . ARG A 1 184 ? 12.280 -22.909 -15.074 1.00 53.47 184 ARG A O 1
ATOM 1464 N N . LEU A 1 185 ? 10.481 -21.583 -15.387 1.00 55.38 185 LEU A N 1
ATOM 1465 C CA . LEU A 1 185 ? 10.463 -20.874 -14.077 1.00 55.38 185 LEU A CA 1
ATOM 1466 C C . LEU A 1 185 ? 11.828 -20.336 -13.572 1.00 55.38 185 LEU A C 1
ATOM 1468 O O . LEU A 1 185 ? 11.953 -19.891 -12.433 1.00 55.38 185 LEU A O 1
ATOM 1472 N N . ALA A 1 186 ? 12.862 -20.368 -14.407 1.00 48.53 186 ALA A N 1
ATOM 1473 C CA . ALA A 1 186 ? 14.232 -20.050 -14.075 1.00 48.53 186 ALA A CA 1
ATOM 1474 C C . ALA A 1 186 ? 14.909 -19.520 -15.334 1.00 48.53 186 ALA A C 1
ATOM 1476 O O . ALA A 1 186 ? 15.018 -20.215 -16.348 1.00 48.53 186 ALA A O 1
ATOM 1477 N N . LEU A 1 187 ? 15.386 -18.281 -15.247 1.00 46.91 187 LEU A N 1
ATOM 1478 C CA . LEU A 1 187 ? 16.266 -17.718 -16.258 1.00 46.91 187 LEU A CA 1
ATOM 1479 C C . LEU A 1 187 ? 17.527 -18.594 -16.325 1.00 46.91 187 LEU A C 1
ATOM 1481 O O . LEU A 1 187 ? 18.134 -18.850 -15.276 1.00 46.91 187 LEU A O 1
ATOM 1485 N N . PRO A 1 188 ? 17.947 -19.072 -17.511 1.00 48.03 188 PRO A N 1
ATOM 1486 C CA . PRO A 1 188 ? 19.237 -19.732 -17.626 1.00 48.03 188 PRO A CA 1
ATOM 1487 C C . PRO A 1 188 ? 20.315 -18.773 -17.115 1.00 48.03 188 PRO A C 1
ATOM 1489 O O . PRO A 1 188 ? 20.270 -17.573 -17.390 1.00 48.03 188 PRO A O 1
ATOM 1492 N N . SER A 1 189 ? 21.274 -19.293 -16.342 1.00 49.09 189 SER A N 1
ATOM 1493 C CA . SER A 1 189 ? 22.412 -18.492 -15.889 1.00 49.09 189 SER A CA 1
ATOM 1494 C C . SER A 1 189 ? 2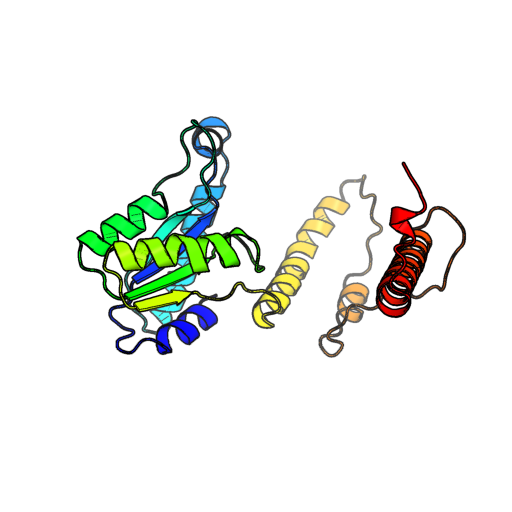3.023 -17.794 -17.110 1.00 49.09 189 SER A C 1
ATOM 1496 O O . SER A 1 189 ? 23.414 -18.491 -18.050 1.00 49.09 189 SER A O 1
ATOM 1498 N N . PRO A 1 190 ? 23.167 -16.453 -17.117 1.00 50.78 190 PRO A N 1
ATOM 1499 C CA . PRO A 1 190 ? 23.810 -15.747 -18.228 1.00 50.78 190 PRO A CA 1
ATOM 1500 C C . PRO A 1 190 ? 25.277 -16.176 -18.417 1.00 50.78 190 PRO A C 1
ATOM 1502 O O . PRO A 1 190 ? 25.905 -15.844 -19.418 1.00 50.78 190 PRO A O 1
ATOM 1505 N N . TYR A 1 191 ? 25.819 -16.948 -17.470 1.00 55.97 191 TYR A N 1
ATOM 1506 C CA . TYR A 1 191 ? 27.128 -17.579 -17.523 1.00 55.97 191 TYR A CA 1
ATOM 1507 C C . TYR A 1 191 ? 26.952 -19.103 -17.515 1.00 55.97 191 TYR A C 1
ATOM 1509 O O . TYR A 1 191 ? 27.074 -19.745 -16.471 1.00 55.97 191 TYR A O 1
ATOM 1517 N N . ASN A 1 192 ? 26.611 -19.674 -18.673 1.00 54.56 192 ASN A N 1
ATOM 1518 C CA . ASN A 1 192 ? 26.716 -21.121 -18.922 1.00 54.56 192 ASN A CA 1
ATOM 1519 C C . ASN A 1 192 ? 28.136 -21.541 -19.314 1.00 54.56 192 ASN A C 1
ATOM 1521 O O . ASN A 1 192 ? 28.467 -22.726 -19.303 1.00 54.56 192 ASN A O 1
ATOM 1525 N N . ASP A 1 193 ? 28.994 -20.571 -19.609 1.00 55.88 193 ASP A N 1
ATOM 1526 C CA . ASP A 1 193 ? 30.408 -20.831 -19.757 1.00 55.88 193 ASP A CA 1
ATOM 1527 C C . ASP A 1 193 ? 31.021 -20.943 -18.361 1.00 55.88 193 ASP A C 1
ATOM 1529 O O . ASP A 1 193 ? 30.883 -20.031 -17.540 1.00 55.88 193 ASP A O 1
ATOM 1533 N N . GLY A 1 194 ? 31.683 -22.070 -18.090 1.00 60.19 194 GLY A N 1
ATOM 1534 C CA . GLY A 1 194 ? 32.406 -22.315 -16.844 1.00 60.19 194 GLY A CA 1
ATOM 1535 C C . GLY A 1 194 ? 33.390 -21.197 -16.481 1.00 60.19 194 GLY A C 1
ATOM 1536 O O . GLY A 1 194 ? 33.581 -20.229 -17.215 1.00 60.19 194 GLY A O 1
ATOM 1537 N N . TRP A 1 195 ? 34.021 -21.317 -15.315 1.00 65.38 195 TRP A N 1
ATOM 1538 C CA . TRP A 1 195 ? 34.919 -20.288 -14.795 1.00 65.38 195 TRP A CA 1
ATOM 1539 C C . TRP A 1 195 ? 35.943 -19.817 -15.845 1.00 65.38 195 TRP A C 1
ATOM 1541 O O . TRP A 1 195 ? 36.695 -20.616 -16.407 1.00 65.38 195 TRP A O 1
ATOM 1551 N N . LYS A 1 196 ? 35.958 -18.507 -16.112 1.00 70.88 196 LYS A N 1
ATOM 1552 C CA . LYS A 1 196 ? 36.903 -17.848 -17.022 1.00 70.88 196 LYS A CA 1
ATOM 1553 C C . LYS A 1 196 ? 37.804 -16.922 -16.216 1.00 70.88 196 LYS A C 1
ATOM 1555 O O . LYS A 1 196 ? 37.318 -16.088 -15.457 1.00 70.88 196 LYS A O 1
ATOM 1560 N N . TRP A 1 197 ? 39.113 -17.052 -16.406 1.00 66.81 197 TRP A N 1
ATOM 1561 C CA . TRP A 1 197 ? 40.105 -16.198 -15.753 1.00 66.81 197 TRP A CA 1
ATOM 1562 C C . TRP A 1 197 ? 40.037 -14.754 -16.272 1.00 66.81 197 TRP A C 1
ATOM 1564 O O . TRP A 1 197 ? 39.927 -14.537 -17.479 1.00 66.81 197 TRP A O 1
ATOM 1574 N N . GLY A 1 198 ? 40.145 -13.773 -15.370 1.00 74.12 198 GLY A N 1
ATOM 1575 C CA . GLY A 1 198 ? 40.207 -12.342 -15.694 1.00 74.12 198 GLY A CA 1
ATOM 1576 C C . GLY A 1 198 ? 39.121 -11.495 -15.020 1.00 74.12 198 GLY A C 1
ATOM 1577 O O . GLY A 1 198 ? 38.375 -11.976 -14.172 1.00 74.12 198 GLY A O 1
ATOM 1578 N N . TRP A 1 199 ? 39.031 -10.221 -15.417 1.00 69.00 199 TRP A N 1
ATOM 1579 C CA . TRP A 1 199 ? 38.045 -9.245 -14.926 1.00 69.00 199 TRP A CA 1
ATOM 1580 C C . TRP A 1 199 ? 36.696 -9.444 -15.621 1.00 69.00 199 TRP A C 1
ATOM 1582 O O . TRP A 1 199 ? 36.277 -8.652 -16.462 1.00 69.00 199 TRP A O 1
ATOM 1592 N N . THR A 1 200 ? 36.050 -10.572 -15.333 1.00 73.94 200 THR A N 1
ATOM 1593 C CA . THR A 1 200 ? 34.745 -10.923 -15.899 1.00 73.94 200 THR A CA 1
ATOM 1594 C C . THR A 1 200 ? 33.721 -11.102 -14.789 1.00 73.94 200 THR A C 1
ATOM 1596 O O . THR A 1 200 ? 34.049 -11.570 -13.699 1.00 73.94 200 THR A O 1
ATOM 1599 N N . LYS A 1 201 ? 32.451 -10.817 -15.085 1.00 61.88 201 LYS A N 1
ATOM 1600 C CA . LYS A 1 201 ? 31.348 -11.039 -14.138 1.00 61.88 201 LYS A CA 1
ATOM 1601 C C . LYS A 1 201 ? 31.202 -12.508 -13.699 1.00 61.88 201 LYS A C 1
ATOM 1603 O O . LYS A 1 201 ? 30.754 -12.773 -12.589 1.00 61.88 201 LYS A O 1
ATOM 1608 N N . SER A 1 202 ? 31.632 -13.469 -14.529 1.00 71.44 202 SER A N 1
ATOM 1609 C CA . SER A 1 202 ? 31.722 -14.890 -14.147 1.00 71.44 202 SER A CA 1
ATOM 1610 C C . SER A 1 202 ? 32.780 -15.109 -13.058 1.00 71.44 202 SER A C 1
ATOM 1612 O O . SER A 1 202 ? 32.495 -15.741 -12.040 1.00 71.44 202 SER A O 1
ATOM 1614 N N . ALA A 1 203 ? 33.974 -14.526 -13.213 1.00 73.81 203 ALA A N 1
ATOM 1615 C CA . ALA A 1 203 ? 35.025 -14.598 -12.199 1.00 73.81 203 ALA A CA 1
ATOM 1616 C C . ALA A 1 203 ? 34.593 -13.950 -10.873 1.00 73.81 203 ALA A C 1
ATOM 1618 O O . ALA A 1 203 ? 34.818 -14.534 -9.816 1.00 73.81 203 ALA A O 1
ATOM 1619 N N . GLU A 1 204 ? 33.919 -12.797 -10.916 1.00 74.88 204 GLU A N 1
ATOM 1620 C CA . GLU A 1 204 ? 33.371 -12.126 -9.726 1.00 74.88 204 GLU A CA 1
ATOM 1621 C C . GLU A 1 204 ? 32.365 -13.009 -8.976 1.00 74.88 204 GLU A C 1
ATOM 1623 O O . GLU A 1 204 ? 32.478 -13.183 -7.762 1.00 74.88 204 GLU A O 1
ATOM 1628 N N . LEU A 1 205 ? 31.423 -13.629 -9.696 1.00 73.06 205 LEU A N 1
ATOM 1629 C CA . LEU A 1 205 ? 30.410 -14.506 -9.108 1.00 73.06 205 LEU A CA 1
ATOM 1630 C C . LEU A 1 205 ? 31.033 -15.747 -8.452 1.00 73.06 205 LEU A C 1
ATOM 1632 O O . LEU A 1 205 ? 30.657 -16.125 -7.341 1.00 73.06 205 LEU A O 1
ATOM 1636 N N . TRP A 1 206 ? 31.992 -16.386 -9.126 1.00 77.94 206 TRP A N 1
ATOM 1637 C CA . TRP A 1 206 ? 32.687 -17.558 -8.592 1.00 77.94 206 TRP A CA 1
ATOM 1638 C C . TRP A 1 206 ? 33.577 -17.207 -7.399 1.00 77.94 206 TRP A C 1
ATOM 1640 O O . TRP A 1 206 ? 33.550 -17.925 -6.399 1.00 77.94 206 TRP A O 1
ATOM 1650 N N . ASN A 1 207 ? 34.292 -16.083 -7.452 1.00 83.00 207 ASN A N 1
ATOM 1651 C CA . ASN A 1 207 ? 35.085 -15.595 -6.325 1.00 83.00 207 ASN A CA 1
ATOM 1652 C C . ASN A 1 207 ? 34.191 -15.264 -5.121 1.00 83.00 207 ASN A C 1
ATOM 1654 O O . ASN A 1 207 ? 34.512 -15.659 -4.001 1.00 83.00 207 ASN A O 1
ATOM 1658 N N . GLY A 1 208 ? 33.040 -14.622 -5.349 1.00 81.19 208 GLY A N 1
ATOM 1659 C CA . GLY A 1 208 ? 32.050 -14.343 -4.307 1.00 81.19 208 GLY A CA 1
ATOM 1660 C C . GLY A 1 208 ? 31.495 -15.616 -3.663 1.00 81.19 208 GLY A C 1
ATOM 1661 O O . GLY A 1 208 ? 31.414 -15.707 -2.439 1.00 81.19 208 GLY A O 1
ATOM 1662 N N . ARG A 1 209 ? 31.187 -16.647 -4.464 1.00 85.19 209 ARG A N 1
ATOM 1663 C CA . ARG A 1 209 ? 30.740 -17.957 -3.955 1.00 85.19 209 ARG A CA 1
ATOM 1664 C C . ARG A 1 209 ? 31.814 -18.650 -3.120 1.00 85.19 209 ARG A C 1
ATOM 1666 O O . ARG A 1 209 ? 31.508 -19.147 -2.040 1.00 85.19 209 ARG A O 1
ATOM 1673 N N . ILE A 1 210 ? 33.062 -18.657 -3.589 1.00 87.06 210 ILE A N 1
ATOM 1674 C CA . ILE A 1 210 ? 34.193 -19.237 -2.852 1.00 87.06 210 ILE A CA 1
ATOM 1675 C C . ILE A 1 210 ? 34.405 -18.493 -1.526 1.00 87.06 210 ILE A C 1
ATOM 1677 O O . ILE A 1 210 ? 34.579 -19.135 -0.491 1.00 87.06 210 ILE A O 1
ATOM 1681 N N . ALA A 1 211 ? 34.324 -17.160 -1.534 1.00 87.38 211 ALA A N 1
ATOM 1682 C CA . ALA A 1 211 ? 34.443 -16.345 -0.328 1.00 87.38 211 ALA A CA 1
ATOM 1683 C C . ALA A 1 211 ? 33.323 -16.638 0.684 1.00 87.38 211 ALA A C 1
ATOM 1685 O O . ALA A 1 211 ? 33.607 -16.840 1.862 1.00 87.38 211 ALA A O 1
ATOM 1686 N N . MET A 1 212 ? 32.067 -16.743 0.235 1.00 88.50 212 MET A N 1
ATOM 1687 C CA . MET A 1 212 ? 30.936 -17.083 1.109 1.00 88.50 212 MET A CA 1
ATOM 1688 C C . MET A 1 212 ? 31.071 -18.478 1.725 1.00 88.50 212 MET A C 1
ATOM 1690 O O . MET A 1 212 ? 30.806 -18.650 2.914 1.00 88.50 212 MET A O 1
ATOM 1694 N N . VAL A 1 213 ? 31.537 -19.465 0.952 1.00 91.62 213 VAL A N 1
ATOM 1695 C CA . VAL A 1 213 ? 31.824 -20.811 1.476 1.00 91.62 213 VAL A CA 1
ATOM 1696 C C . VAL A 1 213 ? 32.945 -20.759 2.514 1.00 91.62 213 VAL A C 1
ATOM 1698 O O . VAL A 1 213 ? 32.813 -21.362 3.576 1.00 91.62 213 VAL A O 1
ATOM 1701 N N . ALA A 1 214 ? 34.018 -20.006 2.257 1.00 89.06 214 ALA A N 1
ATOM 1702 C CA . ALA A 1 214 ? 35.109 -19.844 3.216 1.00 89.06 214 ALA A CA 1
ATOM 1703 C C . ALA A 1 214 ? 34.629 -19.203 4.530 1.00 89.06 214 ALA A C 1
ATOM 1705 O O . ALA A 1 214 ? 34.953 -19.706 5.604 1.00 89.06 214 ALA A O 1
ATOM 1706 N N . ILE A 1 215 ? 33.804 -18.154 4.454 1.00 88.56 215 ILE A N 1
ATOM 1707 C CA . ILE A 1 215 ? 33.212 -17.498 5.630 1.00 88.56 215 ILE A CA 1
ATOM 1708 C C . ILE A 1 215 ? 32.327 -18.475 6.410 1.00 88.56 215 ILE A C 1
ATOM 1710 O O . ILE A 1 215 ? 32.474 -18.587 7.625 1.00 88.56 215 ILE A O 1
ATOM 1714 N N . MET A 1 216 ? 31.451 -19.229 5.736 1.00 89.12 216 MET A N 1
ATOM 1715 C CA . MET A 1 216 ? 30.609 -20.225 6.409 1.00 89.12 216 MET A CA 1
ATOM 1716 C C . MET A 1 216 ? 31.433 -21.308 7.106 1.00 89.12 216 MET A C 1
ATOM 1718 O O . MET A 1 216 ? 31.105 -21.698 8.226 1.00 89.12 216 MET A O 1
ATOM 1722 N N . VAL A 1 217 ? 32.516 -21.778 6.481 1.00 88.88 217 VAL A N 1
ATOM 1723 C CA . VAL A 1 217 ? 33.422 -22.761 7.091 1.00 88.88 217 VAL A CA 1
ATOM 1724 C C . VAL A 1 217 ? 34.108 -22.178 8.325 1.00 88.88 217 VAL A C 1
ATOM 1726 O O . VAL A 1 217 ? 34.147 -22.849 9.353 1.00 88.88 217 VAL A O 1
ATOM 1729 N N . ILE A 1 218 ? 34.590 -20.933 8.257 1.00 86.94 218 ILE A N 1
ATOM 1730 C CA . ILE A 1 218 ? 35.206 -20.246 9.401 1.00 86.94 218 ILE A CA 1
ATOM 1731 C C . ILE A 1 218 ? 34.203 -20.133 10.551 1.00 86.94 218 ILE A C 1
ATOM 1733 O O . ILE A 1 218 ? 34.496 -20.604 11.645 1.00 86.94 218 ILE A O 1
ATOM 1737 N N . LEU A 1 219 ? 33.001 -19.610 10.298 1.00 84.44 219 LEU A N 1
ATOM 1738 C CA . LEU A 1 219 ? 31.963 -19.461 11.324 1.00 84.44 219 LEU A CA 1
ATOM 1739 C C . LEU A 1 219 ? 31.554 -20.811 11.931 1.00 84.44 219 LEU A C 1
ATOM 1741 O O . LEU A 1 219 ? 31.377 -20.928 13.141 1.00 84.44 219 LEU A O 1
ATOM 1745 N N . THR A 1 220 ? 31.454 -21.858 11.110 1.00 86.44 220 THR A N 1
ATOM 1746 C CA . T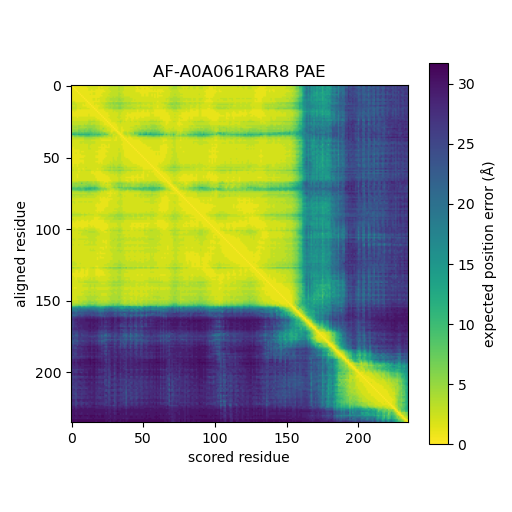HR A 1 220 ? 31.119 -23.208 11.591 1.00 86.44 220 THR A CA 1
ATOM 1747 C C . THR A 1 220 ? 32.238 -23.778 12.466 1.00 86.44 220 THR A C 1
ATOM 1749 O O . THR A 1 220 ? 31.966 -24.362 13.514 1.00 86.44 220 THR A O 1
ATOM 1752 N N . LEU A 1 221 ? 33.502 -23.583 12.077 1.00 82.75 221 LEU A N 1
ATOM 1753 C CA . LEU A 1 221 ? 34.656 -23.980 12.883 1.00 82.75 221 LEU A CA 1
ATOM 1754 C C . LEU A 1 221 ? 34.724 -23.199 14.199 1.00 82.75 221 LEU A C 1
ATOM 1756 O O . LEU A 1 221 ? 35.006 -23.804 15.230 1.00 82.75 221 LEU A O 1
ATOM 1760 N N . GLU A 1 222 ? 34.422 -21.900 14.198 1.00 84.44 222 GLU A N 1
ATOM 1761 C CA . GLU A 1 222 ? 34.360 -21.084 15.418 1.00 84.44 222 GLU A CA 1
ATOM 1762 C C . GLU A 1 222 ? 33.285 -21.598 16.385 1.00 84.44 222 GLU A C 1
ATOM 1764 O O . GLU A 1 222 ? 33.553 -21.756 17.577 1.00 84.44 222 GLU A O 1
ATOM 1769 N N . VAL A 1 223 ? 32.098 -21.945 15.873 1.00 83.94 223 VAL A N 1
ATOM 1770 C CA . VAL A 1 223 ? 31.008 -22.520 16.679 1.00 83.94 223 VAL A CA 1
ATOM 1771 C C . VAL A 1 223 ? 31.392 -23.883 17.266 1.00 83.94 223 VAL A C 1
ATOM 1773 O O . VAL A 1 223 ? 31.098 -24.152 18.428 1.00 83.94 223 VAL A O 1
ATOM 1776 N N . ILE A 1 224 ? 32.067 -24.742 16.494 1.00 84.44 224 ILE A N 1
ATOM 1777 C CA . ILE A 1 224 ? 32.446 -26.096 16.938 1.00 84.44 224 ILE A CA 1
ATOM 1778 C C . ILE A 1 224 ? 33.619 -26.067 17.926 1.00 84.44 224 ILE A C 1
ATOM 1780 O O . ILE A 1 224 ? 33.653 -26.849 18.875 1.00 84.44 224 ILE A O 1
ATOM 1784 N N . THR A 1 225 ? 34.604 -25.199 17.698 1.00 80.81 225 THR A N 1
ATOM 1785 C CA . THR A 1 225 ? 35.847 -25.167 18.487 1.00 80.81 225 THR A CA 1
ATOM 1786 C C . THR A 1 225 ? 35.776 -24.225 19.686 1.00 80.81 225 THR A C 1
ATOM 1788 O O . THR A 1 225 ? 36.615 -24.322 20.582 1.00 80.81 225 THR A O 1
ATOM 1791 N N . GLY A 1 226 ? 34.805 -23.305 19.717 1.00 76.06 226 GLY A N 1
ATOM 1792 C CA . GLY A 1 226 ? 34.689 -22.274 20.751 1.00 76.06 226 GLY A CA 1
ATOM 1793 C C . GLY A 1 226 ? 35.836 -21.256 20.746 1.00 76.06 226 GLY A C 1
ATOM 1794 O O . GLY A 1 226 ? 35.934 -20.439 21.661 1.00 76.06 226 GLY A O 1
ATOM 1795 N N . GLN A 1 227 ? 36.718 -21.296 19.742 1.00 71.31 227 GLN A N 1
ATOM 1796 C CA . GLN A 1 227 ? 37.810 -20.348 19.553 1.00 71.31 227 GLN A CA 1
ATOM 1797 C C . GLN A 1 227 ? 37.478 -19.462 18.354 1.00 71.31 227 GLN A C 1
ATOM 1799 O O . GLN A 1 227 ? 37.473 -19.925 17.218 1.00 71.31 227 GLN A O 1
ATOM 1804 N N . GLY A 1 228 ? 37.197 -18.182 18.606 1.00 66.19 228 GLY A N 1
ATOM 1805 C CA . GLY A 1 228 ? 36.999 -17.203 17.540 1.00 66.19 228 GLY A CA 1
ATOM 1806 C C . GLY A 1 228 ? 38.310 -16.971 16.787 1.00 66.19 228 GLY A C 1
ATOM 1807 O O . GLY A 1 228 ? 39.237 -16.376 17.342 1.00 66.19 228 GLY A O 1
ATOM 1808 N N . ALA A 1 229 ? 38.390 -17.398 15.529 1.00 61.16 229 ALA A N 1
ATOM 1809 C CA . ALA A 1 229 ? 39.488 -17.065 14.631 1.00 61.16 229 ALA A CA 1
ATOM 1810 C C . ALA A 1 229 ? 39.597 -15.537 14.469 1.00 61.16 229 ALA A C 1
ATOM 1812 O O . ALA A 1 229 ? 40.708 -14.998 14.501 1.00 61.16 229 ALA A O 1
ATOM 1813 N N . LEU A 1 230 ? 38.460 -14.830 14.439 1.00 58.12 230 LEU A N 1
ATOM 1814 C CA . LEU A 1 230 ? 38.404 -13.362 14.422 1.00 58.12 230 LEU A CA 1
ATOM 1815 C C . LEU A 1 230 ? 38.881 -12.701 15.731 1.00 58.12 230 LEU A C 1
ATOM 1817 O O . LEU A 1 230 ? 39.397 -11.592 15.686 1.00 58.12 230 LEU A O 1
ATOM 1821 N N . ASN A 1 231 ? 38.811 -13.382 16.881 1.00 55.81 231 ASN A N 1
ATOM 1822 C CA . ASN A 1 231 ? 39.341 -12.856 18.151 1.00 55.81 231 ASN A CA 1
ATOM 1823 C C . ASN A 1 231 ? 40.864 -13.036 18.295 1.00 55.81 231 ASN A C 1
ATOM 1825 O O . ASN 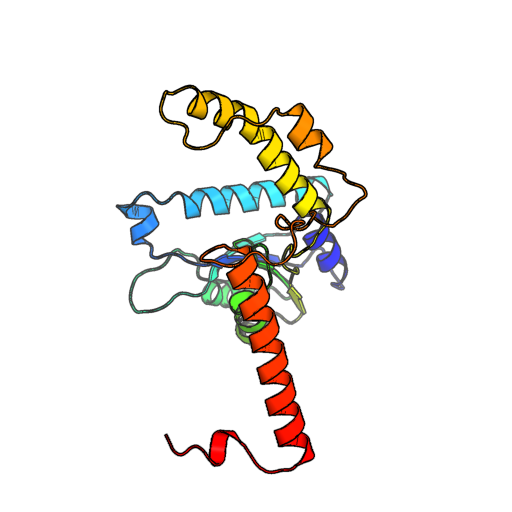A 1 231 ? 41.488 -12.379 19.131 1.00 55.81 231 ASN A O 1
ATOM 1829 N N . SER A 1 232 ? 41.473 -13.928 17.504 1.00 55.44 232 SER A N 1
ATOM 1830 C CA . SER A 1 232 ? 42.927 -14.149 17.500 1.00 55.44 232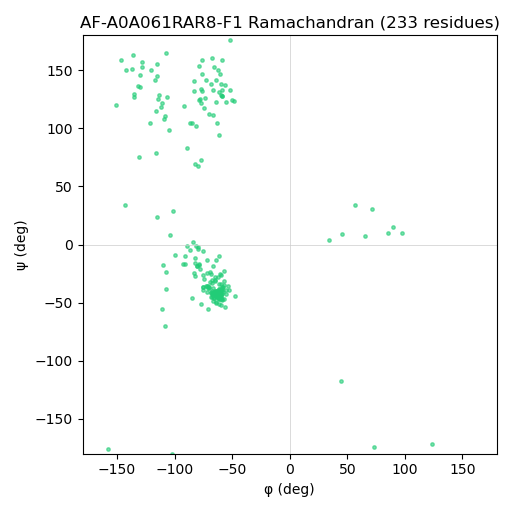 SER A CA 1
ATOM 1831 C C . SER A 1 232 ? 43.689 -13.139 16.629 1.00 55.44 232 SER A C 1
ATOM 1833 O O . SER A 1 232 ? 44.854 -12.841 16.897 1.00 55.44 232 SER A O 1
ATOM 1835 N N . LEU A 1 233 ? 43.014 -12.554 15.636 1.00 57.03 233 LEU A N 1
ATOM 1836 C CA . LEU A 1 233 ? 43.497 -11.433 14.835 1.00 57.03 233 LEU A CA 1
ATOM 1837 C C . LEU A 1 233 ? 43.087 -10.127 15.524 1.00 57.03 233 LEU A C 1
ATOM 1839 O O . LEU A 1 233 ? 42.073 -9.529 15.187 1.00 57.03 233 LEU A O 1
ATOM 1843 N N . ARG A 1 234 ? 43.878 -9.678 16.507 1.00 48.47 234 ARG A N 1
ATOM 1844 C CA . ARG A 1 234 ? 43.808 -8.287 16.981 1.00 48.47 234 ARG A CA 1
ATOM 1845 C C . ARG A 1 234 ? 44.169 -7.342 15.825 1.00 48.47 234 ARG A C 1
ATOM 1847 O O . ARG A 1 234 ? 45.352 -7.080 15.605 1.00 48.47 234 ARG A O 1
ATOM 1854 N N . LEU A 1 235 ? 43.154 -6.863 15.111 1.00 45.00 235 LEU A N 1
ATOM 1855 C CA . LEU A 1 235 ? 43.130 -5.557 14.450 1.00 45.00 235 LEU A CA 1
ATOM 1856 C C . LEU A 1 235 ? 42.284 -4.614 15.305 1.00 45.00 235 LEU A C 1
ATOM 1858 O O . LEU A 1 235 ? 41.206 -5.058 15.760 1.00 45.00 235 LEU A O 1
#

Foldseek 3Di:
DLVLLVVFLVVDPCSLLEEEEEEEAKDFPCCCPPVVDCVVVVLVVQVVVSVVVNVVVVRDHHYDYAHEDDDDDTHIDDDHLLVVLLVCLVVPRQHYEYEHRHDQADDCCVVDVVPPVSVVSNVVSNRNHYHYRHHNHVPPVVVVVVVVVVVVCVVVVVVVCVPPDDPDPDDDVVVVVVQPDVVPSDRPDPPPDADDDDDDPSVVVVVVVVVVVVVVVLVVCCVVVVDRPVVVPDD

pLDDT: mean 84.79, std 17.69, range [45.0, 98.88]

Organism: NCBI:txid582737